Protein AF-A0AB74LTH6-F1 (afdb_monomer)

Solvent-accessible surface area (backbone atoms only — not comparable to full-atom values): 13062 Å² total; per-residue (Å²): 140,83,82,82,82,75,74,87,64,84,57,53,74,39,65,26,48,31,23,46,35,50,90,48,28,36,38,37,38,30,72,47,56,96,81,60,68,52,77,73,39,46,70,30,54,85,50,38,42,60,72,43,60,46,77,32,45,84,49,99,84,46,94,65,31,30,35,38,36,40,30,39,27,67,53,67,65,42,51,51,43,44,34,70,43,37,66,38,32,34,36,28,85,75,63,46,35,34,31,43,34,35,63,59,38,62,51,88,76,57,50,70,68,51,38,39,47,45,33,52,36,55,50,17,59,46,42,94,90,43,50,72,75,44,49,47,45,50,60,74,26,39,70,37,52,72,63,57,74,62,51,91,89,35,44,39,35,33,68,49,94,50,94,44,35,34,34,35,46,46,83,83,78,46,53,27,42,39,34,30,51,85,89,52,58,25,37,24,35,51,73,44,72,49,78,44,70,75,98,54,43,28,28,46,32,38,41,43,85,67,47,61,65,91,66,78,81,57,78,41,43,32,38,27,28,87,70,30,68,44,41,33,41,77,49,78,64,86,126

Secondary structure (DSSP, 8-state):
----------PEEEEEEEEE-SSSEEEEEEEPPTT---EEEEEESTTEEEEEEEEE--STT-SS-EEEEEEEESSHHHHHHHTBTPEEEEEESSS-EEEEEEEEEEGGGS-HHHHHHHHHHHHHT--TTTTTTTHHHHHHTHHHHHTSPPPTTSPEEEEPSSTTEEEEESS---SEEEEE-SS-EEEEEEEEEEEE-SSS-EEEEEEEEEESPPPSS-SEEEEEETTEEEEEEEPPPP-

Structure (mmCIF, N/CA/C/O backbone):
data_AF-A0AB74LTH6-F1
#
_entry.id   AF-A0AB74LTH6-F1
#
loop_
_atom_site.group_PDB
_atom_site.id
_atom_site.type_symbol
_atom_site.label_atom_id
_atom_site.label_alt_id
_atom_site.label_comp_id
_atom_site.label_asym_id
_atom_site.label_entity_id
_atom_site.label_seq_id
_atom_site.pdbx_PDB_ins_code
_atom_site.Cartn_x
_atom_site.Cartn_y
_atom_site.Cartn_z
_atom_site.occupancy
_atom_site.B_iso_or_equiv
_atom_site.auth_seq_id
_atom_site.auth_comp_id
_atom_site.auth_asym_id
_atom_site.auth_atom_id
_atom_site.pdbx_PDB_model_num
ATOM 1 N N . MET A 1 1 ? 6.122 -19.400 41.695 1.00 34.94 1 MET A N 1
ATOM 2 C CA . MET A 1 1 ? 5.585 -18.041 41.918 1.00 34.94 1 MET A CA 1
ATOM 3 C C . MET A 1 1 ? 6.347 -17.080 41.023 1.00 34.94 1 MET A C 1
ATOM 5 O O . MET A 1 1 ? 7.415 -16.620 41.396 1.00 34.94 1 MET A O 1
ATOM 9 N N . THR A 1 2 ? 5.850 -16.843 39.815 1.00 33.94 2 THR A N 1
ATOM 10 C CA . THR A 1 2 ? 6.377 -15.832 38.891 1.00 33.94 2 THR A CA 1
ATOM 11 C C . THR A 1 2 ? 5.364 -14.698 38.858 1.00 33.94 2 THR A C 1
ATOM 13 O O . THR A 1 2 ? 4.231 -14.873 38.416 1.00 33.94 2 THR A O 1
ATOM 16 N N . ALA A 1 3 ? 5.744 -13.571 39.456 1.00 33.97 3 ALA A N 1
ATOM 17 C CA . ALA A 1 3 ? 4.891 -12.404 39.602 1.00 33.97 3 ALA A CA 1
ATOM 18 C C . ALA A 1 3 ? 4.598 -11.780 38.230 1.00 33.97 3 ALA A C 1
ATOM 20 O O . ALA A 1 3 ? 5.508 -11.438 37.476 1.00 33.97 3 ALA A O 1
ATOM 21 N N . SER A 1 4 ? 3.305 -11.651 37.936 1.00 39.06 4 SER A N 1
ATOM 22 C CA . SER A 1 4 ? 2.756 -10.860 36.840 1.00 39.06 4 SER A CA 1
ATOM 23 C C . SER A 1 4 ? 3.134 -9.390 37.032 1.00 39.06 4 SER A C 1
ATOM 25 O O . SER A 1 4 ? 2.740 -8.771 38.018 1.00 39.06 4 SER A O 1
ATOM 27 N N . PHE A 1 5 ? 3.893 -8.833 36.087 1.00 38.53 5 PHE A N 1
ATOM 28 C CA . PHE A 1 5 ? 4.210 -7.402 36.015 1.00 38.53 5 PHE A CA 1
ATOM 29 C C . PHE A 1 5 ? 3.367 -6.666 34.963 1.00 38.53 5 PHE A C 1
ATOM 31 O O . PHE A 1 5 ? 3.796 -5.650 34.423 1.00 38.53 5 PHE A O 1
ATOM 38 N N . TYR A 1 6 ? 2.137 -7.112 34.696 1.00 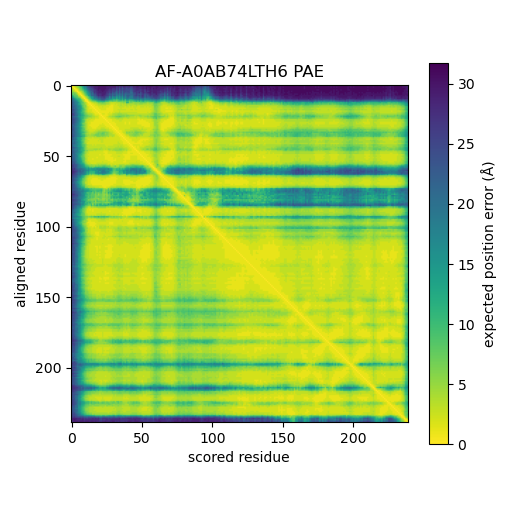39.44 6 TYR A N 1
ATOM 39 C CA . TYR A 1 6 ? 1.147 -6.221 34.092 1.00 39.44 6 TYR A CA 1
ATOM 40 C C . TYR A 1 6 ? 0.468 -5.431 35.210 1.00 39.44 6 TYR A C 1
ATOM 42 O O . TYR A 1 6 ? -0.538 -5.852 35.774 1.00 39.44 6 TYR A O 1
ATOM 50 N N . ARG A 1 7 ? 1.028 -4.262 35.546 1.00 38.66 7 ARG A N 1
ATOM 51 C CA . ARG A 1 7 ? 0.211 -3.202 36.146 1.00 38.66 7 ARG A CA 1
ATOM 52 C C . ARG A 1 7 ? -0.904 -2.903 35.144 1.00 38.66 7 ARG A C 1
ATOM 54 O O . ARG A 1 7 ? -0.603 -2.533 34.010 1.00 38.66 7 ARG A O 1
ATOM 61 N N . GLU A 1 8 ? -2.160 -3.051 35.560 1.00 41.66 8 GLU A N 1
ATOM 62 C CA . GLU A 1 8 ? -3.329 -2.484 34.880 1.00 41.66 8 GLU A CA 1
ATOM 63 C C . GLU A 1 8 ? -3.196 -0.953 34.869 1.00 41.66 8 GLU A C 1
ATOM 65 O O . GLU A 1 8 ? -3.786 -0.230 35.668 1.00 41.66 8 GLU A O 1
ATOM 70 N N . GLY A 1 9 ? -2.337 -0.431 33.995 1.00 46.34 9 GLY A N 1
ATOM 71 C CA . GLY A 1 9 ? -2.381 0.969 33.616 1.00 46.34 9 GLY A CA 1
ATOM 72 C C . GLY A 1 9 ? -3.699 1.215 32.892 1.00 46.34 9 GLY A C 1
ATOM 73 O O . GLY A 1 9 ? -4.135 0.383 32.095 1.00 46.34 9 GLY A O 1
ATOM 74 N N . ALA A 1 10 ? -4.343 2.348 33.163 1.00 51.00 10 ALA A N 1
ATOM 75 C CA . ALA A 1 10 ? -5.545 2.755 32.450 1.00 51.00 10 ALA A CA 1
ATOM 76 C C . ALA A 1 10 ? -5.282 2.721 30.932 1.00 51.00 10 ALA A C 1
ATOM 78 O O . ALA A 1 10 ? -4.501 3.524 30.417 1.00 51.00 10 ALA A O 1
ATOM 79 N N . SER A 1 11 ? -5.903 1.784 30.204 1.00 62.25 11 SER A N 1
ATOM 80 C CA . SER A 1 11 ? -5.802 1.762 28.743 1.00 62.25 11 SER A CA 1
ATOM 81 C C . SER A 1 11 ? -6.374 3.075 28.219 1.00 62.25 11 SER A C 1
ATOM 83 O O . SER A 1 11 ? -7.528 3.399 28.521 1.00 62.25 11 SER A O 1
ATOM 85 N N . THR A 1 12 ? -5.598 3.833 27.446 1.00 77.19 12 THR A N 1
ATOM 86 C CA . THR A 1 12 ? -6.130 5.050 26.824 1.00 77.19 12 THR A CA 1
ATOM 87 C C . THR A 1 12 ? -7.214 4.626 25.842 1.00 77.19 12 THR A C 1
ATOM 89 O O . THR A 1 12 ? -6.951 3.843 24.927 1.00 77.19 12 THR A O 1
ATOM 92 N N . ARG A 1 13 ? -8.444 5.096 26.064 1.00 85.62 13 ARG A N 1
ATOM 93 C CA . ARG A 1 13 ? -9.581 4.793 25.199 1.00 85.62 13 ARG A CA 1
ATOM 94 C C . ARG A 1 13 ? -9.719 5.878 24.140 1.00 85.62 13 ARG A C 1
ATOM 96 O O . ARG A 1 13 ? -9.770 7.059 24.478 1.00 85.62 13 ARG A O 1
ATOM 103 N N . CYS A 1 14 ? -9.801 5.476 22.880 1.00 89.19 14 CYS A N 1
ATOM 104 C CA . CYS A 1 14 ? -10.014 6.382 21.757 1.00 89.19 14 CYS A CA 1
ATOM 105 C C . CYS A 1 14 ? -11.202 5.905 20.928 1.00 89.19 14 CYS A C 1
ATOM 107 O O . CYS A 1 14 ? -11.384 4.702 20.738 1.00 89.19 14 CYS A O 1
ATOM 109 N N . ASP A 1 15 ? -11.985 6.841 20.409 1.00 91.44 15 ASP A N 1
ATOM 110 C CA . ASP A 1 15 ? -12.985 6.520 19.397 1.00 91.44 15 ASP A CA 1
ATOM 111 C C . ASP A 1 15 ? -12.290 6.310 18.052 1.00 91.44 15 ASP A C 1
ATOM 113 O O . ASP A 1 15 ? -11.370 7.054 17.684 1.00 91.44 15 ASP A O 1
ATOM 117 N N . ALA A 1 16 ? -12.730 5.285 17.331 1.00 93.69 16 ALA A N 1
ATOM 118 C CA . ALA A 1 16 ? -12.180 4.909 16.047 1.00 93.69 16 ALA A CA 1
ATOM 119 C C . ALA A 1 16 ? -13.274 4.732 14.995 1.00 93.69 16 ALA A C 1
ATOM 121 O O . ALA A 1 16 ? -14.354 4.197 15.247 1.00 93.69 16 ALA A O 1
ATOM 122 N N . ARG A 1 17 ? -12.944 5.157 13.782 1.00 93.94 17 ARG A N 1
ATOM 123 C CA . ARG A 1 17 ? -13.706 4.903 12.564 1.00 93.94 17 ARG A CA 1
ATOM 124 C C . ARG A 1 17 ? -13.081 3.726 11.841 1.00 93.94 17 ARG A C 1
ATOM 126 O O . ARG A 1 17 ? -11.864 3.556 11.871 1.00 93.94 17 ARG A O 1
ATOM 133 N N . ILE A 1 18 ? -13.905 2.936 11.174 1.00 94.12 18 ILE A N 1
ATOM 134 C CA . ILE A 1 18 ? -13.445 1.791 10.397 1.00 94.12 18 ILE A CA 1
ATOM 135 C C . ILE A 1 18 ? -14.011 1.852 8.983 1.00 94.12 18 ILE A C 1
ATOM 137 O O . ILE A 1 18 ? -15.167 2.220 8.781 1.00 94.12 18 ILE A O 1
ATOM 141 N N . PHE A 1 19 ? -13.197 1.468 8.007 1.00 94.00 19 PHE A N 1
ATOM 142 C CA . PHE A 1 19 ? -13.546 1.471 6.592 1.00 94.00 19 PHE A CA 1
ATOM 143 C C . PHE A 1 19 ? -13.379 0.064 6.025 1.00 94.00 19 PHE A C 1
ATOM 145 O O . PHE A 1 19 ? -12.361 -0.586 6.274 1.00 94.00 19 PHE A O 1
ATOM 152 N N . ARG A 1 20 ? -14.361 -0.401 5.246 1.00 91.88 20 ARG A N 1
ATOM 153 C CA . ARG A 1 20 ? -14.254 -1.656 4.487 1.00 91.88 20 ARG A CA 1
ATOM 154 C C . ARG A 1 20 ? -13.203 -1.481 3.402 1.00 91.88 20 ARG A C 1
ATOM 156 O O . ARG A 1 20 ? -13.369 -0.604 2.557 1.00 91.88 20 ARG A O 1
ATOM 163 N N . PHE A 1 21 ? -12.154 -2.295 3.430 1.00 91.69 21 PHE A N 1
ATOM 164 C CA . PHE A 1 21 ? -10.951 -2.089 2.623 1.00 91.69 21 PHE A CA 1
ATOM 165 C C . PHE A 1 21 ? -10.560 -3.311 1.774 1.00 91.69 21 PHE A C 1
ATOM 167 O O . PHE A 1 21 ? -9.390 -3.512 1.461 1.00 91.69 21 PHE A O 1
ATOM 174 N N . GLY A 1 22 ? -11.552 -4.127 1.418 1.00 87.88 22 GLY A N 1
ATOM 175 C CA . GLY A 1 22 ? -11.410 -5.436 0.775 1.00 87.88 22 GLY A CA 1
ATOM 176 C C . GLY A 1 22 ? -12.299 -6.461 1.481 1.00 87.88 22 GLY A C 1
ATOM 177 O O . GLY A 1 22 ? -13.018 -6.096 2.416 1.00 87.88 22 GLY A O 1
ATOM 178 N N . SER A 1 23 ? -12.259 -7.726 1.055 1.00 84.25 23 SER A N 1
ATOM 179 C CA . SER A 1 23 ? -13.004 -8.795 1.746 1.00 84.25 23 SER A CA 1
ATOM 180 C C . SER A 1 23 ? -12.444 -9.068 3.146 1.00 84.25 23 SER A C 1
ATOM 182 O O . SER A 1 23 ? -13.195 -9.148 4.113 1.00 84.25 23 SER A O 1
ATOM 184 N N . ASP A 1 24 ? -11.114 -9.103 3.257 1.00 90.69 24 ASP A N 1
ATOM 185 C CA . ASP A 1 24 ? -10.393 -9.498 4.474 1.00 90.69 24 ASP A CA 1
ATOM 186 C C . ASP A 1 24 ? -9.719 -8.310 5.176 1.00 90.69 24 ASP A C 1
ATOM 188 O O . ASP A 1 24 ? -8.814 -8.489 5.997 1.00 90.69 24 ASP A O 1
ATOM 192 N N . TRP A 1 25 ? -10.102 -7.085 4.816 1.00 93.44 25 TRP A N 1
ATOM 193 C CA . TRP A 1 25 ? -9.347 -5.886 5.155 1.00 93.44 25 TRP A CA 1
ATOM 194 C C . TRP A 1 25 ? -10.230 -4.790 5.729 1.00 93.44 25 TRP A C 1
ATOM 196 O O . TRP A 1 25 ? -11.265 -4.414 5.172 1.00 93.44 25 TRP A O 1
ATOM 206 N N . VAL A 1 26 ? -9.759 -4.217 6.831 1.00 94.31 26 VAL A N 1
ATOM 207 C CA . VAL A 1 26 ? -10.369 -3.063 7.481 1.00 94.31 26 VAL A CA 1
ATOM 208 C C . VAL A 1 26 ? -9.295 -2.016 7.716 1.00 94.31 26 VAL A C 1
ATOM 210 O O . VAL A 1 26 ? -8.253 -2.300 8.299 1.00 94.31 26 VAL A O 1
ATOM 213 N N . LEU A 1 27 ? -9.562 -0.780 7.309 1.00 95.94 27 LEU A N 1
ATOM 214 C CA . LEU A 1 27 ? -8.756 0.359 7.729 1.00 95.94 27 LEU A CA 1
ATOM 215 C C . LEU A 1 27 ? -9.384 0.956 8.984 1.00 95.94 27 LEU A C 1
ATOM 217 O O . LEU A 1 27 ? -10.552 1.329 8.967 1.00 95.94 27 LEU A O 1
ATOM 221 N N . CYS A 1 28 ? -8.620 1.068 10.063 1.00 95.81 28 CYS A N 1
ATOM 222 C CA . CYS A 1 28 ? -9.036 1.735 11.289 1.00 95.81 28 CYS A CA 1
ATOM 223 C C . CYS A 1 28 ? -8.353 3.101 11.390 1.00 95.81 28 CYS A C 1
ATOM 225 O O . CYS A 1 28 ? -7.135 3.205 11.272 1.00 95.81 28 CYS A O 1
ATOM 227 N N . SER A 1 29 ? -9.137 4.145 11.639 1.00 95.50 29 SER A N 1
ATOM 228 C CA . SER A 1 29 ? -8.681 5.520 11.824 1.00 95.50 29 SER A CA 1
ATOM 229 C C . SER A 1 29 ? -9.098 6.019 13.199 1.00 95.50 29 SER A C 1
ATOM 231 O O . SER A 1 29 ? -10.242 5.837 13.609 1.00 95.50 29 SER A O 1
ATOM 233 N N . PHE A 1 30 ? -8.189 6.659 13.921 1.00 94.31 30 PHE A N 1
ATOM 234 C CA . PHE A 1 30 ? -8.476 7.237 15.229 1.00 94.31 30 PHE A CA 1
ATOM 235 C C . PHE A 1 30 ? -7.681 8.520 15.425 1.00 94.31 30 PHE A C 1
ATOM 237 O O . PHE A 1 30 ? -6.636 8.735 14.809 1.00 94.31 30 PHE A O 1
ATOM 244 N N . ARG A 1 31 ? -8.160 9.389 16.315 1.00 92.06 31 ARG A N 1
ATOM 245 C CA . ARG A 1 31 ? -7.397 10.579 16.690 1.00 92.06 31 ARG A CA 1
ATOM 246 C C . ARG A 1 31 ? -6.143 10.148 17.443 1.00 92.06 31 ARG A C 1
ATOM 248 O O . ARG A 1 31 ? -6.255 9.522 18.496 1.00 92.06 31 ARG A O 1
ATOM 255 N N . LEU A 1 32 ? -4.974 10.525 16.935 1.00 89.88 32 LEU A N 1
ATOM 256 C CA . LEU A 1 32 ? -3.706 10.158 17.547 1.00 89.88 32 LEU A CA 1
ATOM 257 C C . LEU A 1 32 ? -3.555 10.868 18.908 1.00 89.88 32 LEU A C 1
ATOM 259 O O . LEU A 1 32 ? -3.658 12.100 18.967 1.00 89.88 32 LEU A O 1
ATOM 263 N N . PRO A 1 33 ? -3.327 10.129 20.011 1.00 87.00 33 PRO A N 1
ATOM 264 C CA . PRO A 1 33 ? -2.995 10.728 21.299 1.00 87.00 33 PRO A CA 1
ATOM 265 C C . PRO A 1 33 ? -1.687 11.525 21.234 1.00 87.00 33 PRO A C 1
ATOM 267 O O . PRO A 1 33 ? -0.805 11.224 20.433 1.00 87.00 33 PRO A O 1
ATOM 270 N N . THR A 1 34 ? -1.514 12.496 22.133 1.00 83.62 34 THR A N 1
ATOM 271 C CA . THR A 1 34 ? -0.282 13.308 22.219 1.00 83.62 34 THR A CA 1
ATOM 272 C C . THR A 1 34 ? 0.964 12.489 22.553 1.00 83.62 34 THR A C 1
ATOM 274 O O . THR A 1 34 ? 2.070 12.914 22.240 1.00 83.62 34 THR A O 1
ATOM 277 N N . SER A 1 35 ? 0.795 11.303 23.143 1.00 83.44 35 SER A N 1
ATOM 278 C CA . SER A 1 35 ? 1.874 10.339 23.371 1.00 83.44 35 SER A CA 1
ATOM 279 C C . SER A 1 35 ? 2.384 9.665 22.092 1.00 83.44 35 SER A C 1
ATOM 281 O O . SER A 1 35 ? 3.385 8.962 22.161 1.00 83.44 35 SER A O 1
ATOM 283 N N . MET A 1 36 ? 1.708 9.855 20.948 1.00 85.38 36 MET A N 1
ATOM 284 C CA . MET A 1 36 ? 2.042 9.273 19.638 1.00 85.38 36 MET A CA 1
ATOM 285 C C . MET A 1 36 ? 2.427 7.787 19.716 1.00 85.38 36 MET A C 1
ATOM 287 O O . MET A 1 36 ? 3.530 7.395 19.326 1.00 85.38 36 MET A O 1
ATOM 291 N N . PRO A 1 37 ? 1.542 6.933 20.256 1.00 87.88 37 PRO A N 1
ATOM 292 C CA . PRO A 1 37 ? 1.887 5.548 20.503 1.00 87.88 37 PRO A CA 1
ATOM 293 C C . PRO A 1 37 ? 2.058 4.788 19.180 1.00 87.88 37 PRO A C 1
ATOM 295 O O . PRO A 1 37 ? 1.079 4.531 18.484 1.00 87.88 37 PRO A O 1
ATOM 298 N N . ILE A 1 38 ? 3.297 4.410 18.846 1.00 93.12 38 ILE A N 1
ATOM 299 C CA . ILE A 1 38 ? 3.625 3.526 17.718 1.00 93.12 38 ILE A CA 1
ATOM 300 C C . ILE A 1 38 ? 2.929 2.168 17.911 1.00 93.12 38 ILE A C 1
ATOM 302 O O . ILE A 1 38 ? 3.252 1.481 18.889 1.00 93.12 38 ILE A O 1
ATOM 306 N N . PRO A 1 39 ? 1.995 1.787 17.018 1.00 95.88 39 PRO A N 1
ATOM 307 C CA . PRO A 1 39 ? 1.349 0.480 17.023 1.00 95.88 39 PRO A CA 1
ATOM 308 C C . PRO A 1 39 ? 2.361 -0.640 16.768 1.00 95.88 39 PRO A C 1
ATOM 310 O O . PRO A 1 39 ? 3.175 -0.554 15.853 1.00 95.88 39 PRO A O 1
ATOM 313 N N . LEU A 1 40 ? 2.291 -1.702 17.569 1.00 96.12 40 LEU A N 1
ATOM 314 C CA . LEU A 1 40 ? 3.153 -2.879 17.434 1.00 96.12 40 LEU A CA 1
ATOM 315 C C . LEU A 1 40 ? 2.371 -4.114 16.984 1.00 96.12 40 LEU A C 1
ATOM 317 O O . LEU A 1 40 ? 2.834 -4.851 16.123 1.00 96.12 40 LEU A O 1
ATOM 321 N N . ALA A 1 41 ? 1.187 -4.343 17.558 1.00 95.75 41 ALA A N 1
ATOM 322 C CA . ALA A 1 41 ? 0.332 -5.479 17.222 1.00 95.75 41 ALA A CA 1
ATOM 323 C C . ALA A 1 41 ? -1.109 -5.252 17.697 1.00 95.75 41 ALA A C 1
ATOM 325 O O . ALA A 1 41 ? -1.354 -4.470 18.617 1.00 95.75 41 ALA A O 1
ATOM 326 N N . VAL A 1 42 ? -2.058 -5.990 17.121 1.00 94.69 42 VAL A N 1
ATOM 327 C CA . VAL A 1 42 ? -3.388 -6.166 17.718 1.00 94.69 42 VAL A CA 1
ATOM 328 C C . VAL A 1 42 ? -3.306 -7.277 18.762 1.00 94.69 42 VAL A C 1
ATOM 330 O O . VAL A 1 42 ? -2.798 -8.359 18.486 1.00 94.69 42 VAL A O 1
ATOM 333 N N . VAL A 1 43 ? -3.788 -6.991 19.969 1.00 93.50 43 VAL A N 1
ATOM 334 C CA . VAL A 1 43 ? -3.868 -7.937 21.094 1.00 93.50 43 VAL A CA 1
ATOM 335 C C . VAL A 1 43 ? -5.247 -8.589 21.152 1.00 93.50 43 VAL A C 1
ATOM 337 O O . VAL A 1 43 ? -5.366 -9.761 21.497 1.00 93.50 43 VAL A O 1
ATOM 340 N N . ALA A 1 44 ? -6.294 -7.831 20.825 1.00 89.88 44 ALA A N 1
ATOM 341 C CA . ALA A 1 44 ? -7.659 -8.332 20.759 1.00 89.88 44 ALA A CA 1
ATOM 342 C C . ALA A 1 44 ? -8.487 -7.530 19.739 1.00 89.88 44 ALA A C 1
ATOM 344 O O . ALA A 1 44 ? -8.304 -6.311 19.659 1.00 89.88 44 ALA A O 1
ATOM 345 N N . PRO A 1 45 ? -9.426 -8.168 19.019 1.00 88.88 45 PRO A N 1
ATOM 346 C CA . PRO A 1 45 ? -9.709 -9.607 19.049 1.00 88.88 45 PRO A CA 1
ATOM 347 C C . PRO A 1 45 ? -8.642 -10.424 18.285 1.00 88.88 45 PRO A C 1
ATOM 349 O O . PRO A 1 45 ? -7.918 -9.887 17.452 1.00 88.88 45 PRO A O 1
ATOM 352 N N . GLY A 1 46 ? -8.482 -11.709 18.627 1.00 86.50 46 GLY A N 1
ATOM 353 C CA . GLY A 1 46 ? -7.360 -12.546 18.155 1.00 86.50 46 GLY A CA 1
ATOM 354 C C . GLY A 1 46 ? -7.432 -12.987 16.684 1.00 86.50 46 GLY A C 1
ATOM 355 O O . GLY A 1 46 ? -6.475 -13.545 16.153 1.00 86.50 46 GLY A O 1
ATOM 356 N N . ASP A 1 47 ? -8.559 -12.742 16.026 1.00 89.44 47 ASP A N 1
ATOM 357 C CA . ASP A 1 47 ? -8.822 -12.959 14.601 1.00 89.44 47 ASP A CA 1
ATOM 358 C C . ASP A 1 47 ? -8.500 -11.725 13.735 1.00 89.44 47 ASP A C 1
ATOM 360 O O . ASP A 1 47 ? -8.708 -11.744 12.517 1.00 89.44 47 ASP A O 1
ATOM 364 N N . VAL A 1 48 ? -7.956 -10.670 14.348 1.00 92.75 48 VAL A N 1
ATOM 365 C CA . VAL A 1 48 ? -7.552 -9.426 13.693 1.00 92.75 48 VAL A CA 1
ATOM 366 C C . VAL A 1 48 ? -6.057 -9.216 13.891 1.00 92.75 48 VAL A C 1
ATOM 368 O O . VAL A 1 48 ? -5.555 -9.242 15.012 1.00 92.75 48 VAL A O 1
ATOM 371 N N . THR A 1 49 ? -5.335 -8.965 12.803 1.00 94.25 49 THR A N 1
ATOM 372 C CA . THR A 1 49 ? -3.895 -8.687 12.838 1.00 94.25 49 THR A CA 1
ATOM 373 C C . THR A 1 49 ? -3.591 -7.308 12.273 1.00 94.25 49 THR A C 1
ATOM 375 O O . THR A 1 49 ? -4.223 -6.866 11.315 1.00 94.25 49 THR A O 1
ATOM 378 N N . LEU A 1 50 ? -2.597 -6.635 12.853 1.00 96.31 50 LEU A N 1
ATOM 379 C CA . LEU A 1 50 ? -2.048 -5.399 12.301 1.00 96.31 50 LEU A CA 1
ATOM 380 C C . LEU A 1 50 ? -1.109 -5.739 11.142 1.00 96.31 50 LEU A C 1
ATOM 382 O O . LEU A 1 50 ? -0.130 -6.447 11.355 1.00 96.31 50 LEU A O 1
ATOM 386 N N . GLU A 1 51 ? -1.395 -5.223 9.950 1.00 96.50 51 GLU A N 1
ATOM 387 C CA . GLU A 1 51 ? -0.539 -5.417 8.774 1.00 96.50 51 GLU A CA 1
ATOM 388 C C . GLU A 1 51 ? 0.459 -4.270 8.615 1.00 96.50 51 GLU A C 1
ATOM 390 O O . GLU A 1 51 ? 1.656 -4.476 8.454 1.00 96.50 51 GLU A O 1
ATOM 395 N N . THR A 1 52 ? -0.038 -3.038 8.683 1.00 97.56 52 THR A N 1
ATOM 396 C CA . THR A 1 52 ? 0.780 -1.827 8.625 1.00 97.56 52 THR A CA 1
ATOM 397 C C . THR A 1 52 ? 0.035 -0.675 9.285 1.00 97.56 52 THR A C 1
ATOM 399 O O . THR A 1 52 ? -1.161 -0.764 9.580 1.00 97.56 52 THR A O 1
ATOM 402 N N . TRP A 1 53 ? 0.739 0.416 9.546 1.00 97.75 53 TRP A N 1
ATOM 403 C CA . TRP A 1 53 ? 0.183 1.606 10.166 1.00 97.75 53 TRP A CA 1
ATOM 404 C C . TRP A 1 53 ? 0.897 2.856 9.670 1.00 97.75 53 TRP A C 1
ATOM 406 O O . TRP A 1 53 ? 2.002 2.799 9.131 1.00 97.75 53 TRP A O 1
ATOM 416 N N . ALA A 1 54 ? 0.257 4.003 9.863 1.00 97.00 54 ALA A N 1
ATOM 417 C CA . ALA A 1 54 ? 0.861 5.294 9.589 1.00 97.00 54 ALA A CA 1
ATOM 418 C C . ALA A 1 54 ? 0.243 6.394 10.452 1.00 97.00 54 ALA A C 1
ATOM 420 O O . ALA A 1 54 ? -0.876 6.262 10.955 1.00 97.00 54 ALA A O 1
ATOM 421 N N . PHE A 1 55 ? 0.966 7.504 10.582 1.00 95.19 55 PHE A N 1
ATOM 422 C CA . PHE A 1 55 ? 0.429 8.742 11.133 1.00 95.19 55 PHE A CA 1
ATOM 423 C C . PHE A 1 55 ? 0.213 9.748 10.010 1.00 95.19 55 PHE A C 1
ATOM 425 O O . PHE A 1 55 ? 1.135 10.077 9.265 1.00 95.19 55 PHE A O 1
ATOM 432 N N . ALA A 1 56 ? -1.016 10.231 9.900 1.00 92.94 56 ALA A N 1
ATOM 433 C CA . ALA A 1 56 ? -1.391 11.324 9.022 1.00 92.94 56 ALA A CA 1
ATOM 434 C C . ALA A 1 56 ? -1.605 12.592 9.850 1.00 92.94 56 ALA A C 1
ATOM 436 O O . ALA A 1 56 ? -1.772 12.546 11.072 1.00 92.94 56 ALA A O 1
ATOM 437 N N . GLY A 1 57 ? -1.604 13.745 9.194 1.00 87.81 57 GLY A N 1
ATOM 438 C CA . GLY A 1 57 ? -1.945 14.983 9.879 1.00 87.81 57 GLY A CA 1
ATOM 439 C C . GLY A 1 57 ? -0.825 15.584 10.742 1.00 87.81 57 GLY A C 1
ATOM 440 O O . GLY A 1 57 ? -1.108 16.333 11.674 1.00 87.81 57 GLY A O 1
ATOM 441 N N . MET A 1 58 ? 0.436 15.198 10.507 1.00 82.00 58 MET A N 1
ATOM 442 C CA . MET A 1 58 ? 1.593 15.545 11.353 1.00 82.00 58 MET A CA 1
ATOM 443 C C . MET A 1 58 ? 2.220 16.911 11.015 1.00 82.00 58 MET A C 1
ATOM 445 O O . MET A 1 58 ? 3.370 17.179 11.366 1.00 82.00 58 MET A O 1
ATOM 449 N N . THR A 1 59 ? 1.503 17.786 10.308 1.00 74.44 59 THR A N 1
ATOM 450 C CA . THR A 1 59 ? 2.015 19.114 9.947 1.00 74.44 59 THR A CA 1
ATOM 451 C C . THR A 1 59 ? 1.696 20.152 11.022 1.00 74.44 59 THR A C 1
ATOM 453 O O . THR A 1 59 ? 0.686 20.065 11.714 1.00 74.44 59 THR A O 1
ATOM 456 N N . ALA A 1 60 ? 2.504 21.215 11.118 1.00 59.50 60 ALA A N 1
ATOM 457 C CA . ALA A 1 60 ? 2.282 22.310 12.074 1.00 59.50 60 ALA A CA 1
ATOM 458 C C . ALA A 1 60 ? 0.919 23.027 11.918 1.00 59.50 60 ALA A C 1
ATOM 460 O O . ALA A 1 60 ? 0.508 23.779 12.799 1.00 59.50 60 ALA A O 1
ATOM 461 N N . ARG A 1 61 ? 0.223 22.826 10.789 1.00 60.16 61 ARG A N 1
ATOM 462 C CA . ARG A 1 61 ? -1.089 23.425 10.495 1.00 60.16 61 ARG A CA 1
ATOM 463 C C . ARG A 1 61 ? -2.259 22.529 10.901 1.00 60.16 61 ARG A C 1
ATOM 465 O O . ARG A 1 61 ? -3.365 23.031 11.108 1.00 60.16 61 ARG A O 1
ATOM 472 N N . GLU A 1 62 ? -2.040 21.225 11.021 1.00 63.34 62 GLU A N 1
ATOM 473 C CA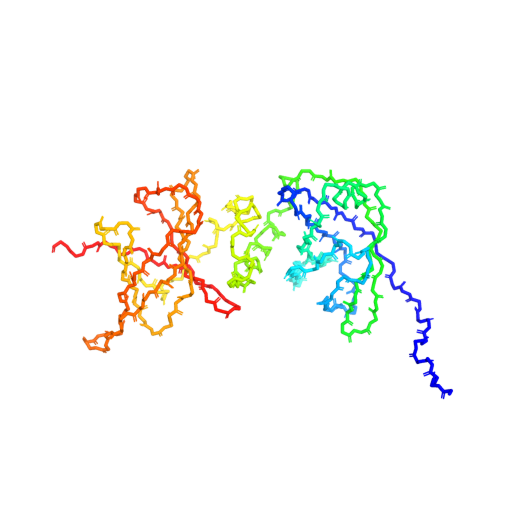 . GLU A 1 62 ? -3.089 20.265 11.341 1.00 63.34 62 GLU A CA 1
ATOM 474 C C . GLU A 1 62 ? -3.266 20.144 12.852 1.00 63.34 62 GLU A C 1
ATOM 476 O O . GLU A 1 62 ? -2.372 19.778 13.604 1.00 63.34 62 GLU A O 1
ATOM 481 N N . LYS A 1 63 ? -4.474 20.462 13.323 1.00 65.94 63 LYS A N 1
ATOM 482 C CA . LYS A 1 63 ? -4.789 20.481 14.760 1.00 65.94 63 LYS A CA 1
ATOM 483 C C . LYS A 1 63 ? -5.105 19.091 15.330 1.00 65.94 63 LYS A C 1
ATOM 485 O O . LYS A 1 63 ? -5.409 18.977 16.520 1.00 65.94 63 LYS A O 1
ATOM 490 N N . ARG A 1 64 ? -5.152 18.055 14.485 1.00 76.88 64 ARG A N 1
ATOM 491 C CA . ARG A 1 64 ? -5.657 16.716 14.826 1.00 76.88 64 ARG A CA 1
ATOM 492 C C . ARG A 1 64 ? -4.940 15.638 13.999 1.00 76.88 64 ARG A C 1
ATOM 494 O O . ARG A 1 64 ? -5.484 15.242 12.973 1.00 76.88 64 ARG A O 1
ATOM 501 N N . PRO A 1 65 ? -3.754 15.173 14.427 1.00 90.12 65 PRO A N 1
ATOM 502 C CA . PRO A 1 65 ? -3.106 14.033 13.793 1.00 90.12 65 PRO A CA 1
ATOM 503 C C . PRO A 1 65 ? -3.967 12.773 13.926 1.00 90.12 65 PRO A C 1
ATOM 505 O O . PRO A 1 65 ? -4.690 12.584 14.914 1.00 90.12 65 PRO A O 1
ATOM 508 N N . THR A 1 66 ? -3.868 11.911 12.924 1.00 93.38 66 THR A N 1
ATOM 509 C CA . THR A 1 66 ? -4.667 10.695 12.775 1.00 93.38 66 THR A CA 1
ATOM 510 C C . THR A 1 66 ? -3.747 9.483 12.791 1.00 93.38 66 THR A C 1
ATOM 512 O O . THR A 1 66 ? -2.757 9.437 12.062 1.00 93.38 66 THR A O 1
ATOM 515 N N . GLY A 1 67 ? -4.081 8.487 13.607 1.00 95.88 67 GLY A N 1
ATOM 516 C CA . GLY A 1 67 ? -3.506 7.151 13.514 1.00 95.88 67 GLY A CA 1
ATOM 517 C C . GLY A 1 67 ? -4.305 6.307 12.529 1.00 95.88 67 GLY A C 1
ATOM 518 O O . GLY A 1 67 ? -5.530 6.245 12.627 1.00 95.88 67 GLY A O 1
ATOM 519 N N . LEU A 1 68 ? -3.614 5.668 11.589 1.00 97.56 68 LEU A N 1
ATOM 520 C CA . LEU A 1 68 ? -4.182 4.775 10.582 1.00 97.56 68 LEU A CA 1
ATOM 521 C C . LEU A 1 68 ? -3.605 3.376 10.782 1.00 97.56 68 LEU A C 1
ATOM 523 O O . LEU A 1 68 ? -2.387 3.230 10.861 1.00 97.56 68 LEU A O 1
ATOM 527 N N . LEU A 1 69 ? -4.464 2.361 10.857 1.00 98.06 69 LEU A N 1
ATOM 528 C CA . LEU A 1 69 ? -4.088 0.954 10.997 1.00 98.06 69 LEU A CA 1
ATOM 529 C C . LEU A 1 69 ? -4.737 0.156 9.869 1.00 98.06 69 LEU A C 1
ATOM 531 O O . LEU A 1 69 ? -5.966 0.079 9.816 1.00 98.06 69 LEU A O 1
ATOM 535 N N . LEU A 1 70 ? -3.941 -0.463 9.001 1.00 97.69 70 LEU A N 1
ATOM 536 C CA . LEU A 1 70 ? -4.458 -1.480 8.095 1.00 97.69 70 LEU A CA 1
ATOM 537 C C . LEU A 1 70 ? -4.515 -2.806 8.848 1.00 97.69 70 LEU A C 1
ATOM 539 O O . LEU A 1 70 ? -3.495 -3.331 9.300 1.00 97.69 70 LEU A O 1
ATOM 543 N N . LEU A 1 71 ? -5.725 -3.327 8.991 1.00 95.94 71 LEU A N 1
ATOM 544 C CA . LEU A 1 71 ? -6.018 -4.539 9.730 1.00 95.94 71 LEU A CA 1
ATOM 545 C C . LEU A 1 71 ? -6.446 -5.629 8.762 1.00 95.94 71 LEU A C 1
ATOM 547 O O . LEU A 1 71 ? -7.308 -5.407 7.908 1.00 95.94 71 LEU A O 1
ATOM 551 N N . ARG A 1 72 ? -5.883 -6.818 8.948 1.00 93.94 72 ARG A N 1
ATOM 552 C CA . ARG A 1 72 ? -6.340 -8.027 8.275 1.00 93.94 72 ARG A CA 1
ATOM 553 C C . ARG A 1 72 ? -7.261 -8.801 9.204 1.00 93.94 72 ARG A C 1
ATOM 555 O O . ARG A 1 72 ? -6.924 -9.029 10.365 1.00 93.94 72 ARG A O 1
ATOM 562 N N . THR A 1 73 ? -8.409 -9.214 8.694 1.00 91.12 73 THR A N 1
ATOM 563 C CA . THR A 1 73 ? -9.412 -9.988 9.425 1.00 91.12 73 THR A CA 1
ATOM 564 C C . THR A 1 73 ? -9.437 -11.410 8.890 1.00 91.12 73 THR A C 1
ATOM 566 O O . THR A 1 73 ? -9.564 -11.613 7.684 1.00 91.12 73 THR A O 1
ATOM 569 N N . ARG A 1 74 ? -9.318 -12.416 9.759 1.00 82.38 74 ARG A N 1
ATOM 570 C CA . ARG A 1 74 ? -9.433 -13.820 9.345 1.00 82.38 74 ARG A CA 1
ATOM 571 C C . ARG A 1 74 ? -10.906 -14.234 9.308 1.00 82.38 74 ARG A C 1
ATOM 573 O O . ARG A 1 74 ? -11.455 -14.671 10.315 1.00 82.38 74 ARG A O 1
ATOM 580 N N . GLY A 1 75 ? -11.514 -14.113 8.128 1.00 69.25 75 GLY A N 1
ATOM 581 C CA . GLY A 1 75 ? -12.889 -14.528 7.843 1.00 69.25 75 GLY A CA 1
ATOM 582 C C . GLY A 1 75 ? -13.951 -13.458 8.120 1.00 69.25 75 GLY A C 1
ATOM 583 O O . GLY A 1 75 ? -13.763 -12.543 8.925 1.00 69.25 75 GLY A O 1
ATOM 584 N N . ASP A 1 76 ? -15.106 -13.613 7.467 1.00 69.25 76 ASP A N 1
ATOM 585 C CA . ASP A 1 76 ? -16.200 -12.628 7.431 1.00 69.25 76 ASP A CA 1
ATOM 586 C C . ASP A 1 76 ? -16.734 -12.244 8.818 1.00 69.25 76 ASP A C 1
ATOM 588 O O . ASP A 1 76 ? -17.168 -11.111 9.051 1.00 69.25 76 ASP A O 1
ATOM 592 N N . ALA A 1 77 ? -16.692 -13.180 9.770 1.00 67.38 77 ALA A N 1
ATOM 593 C CA . ALA A 1 77 ? -17.173 -12.966 11.130 1.00 67.38 77 ALA A CA 1
ATOM 594 C C . ALA A 1 77 ? -16.360 -11.8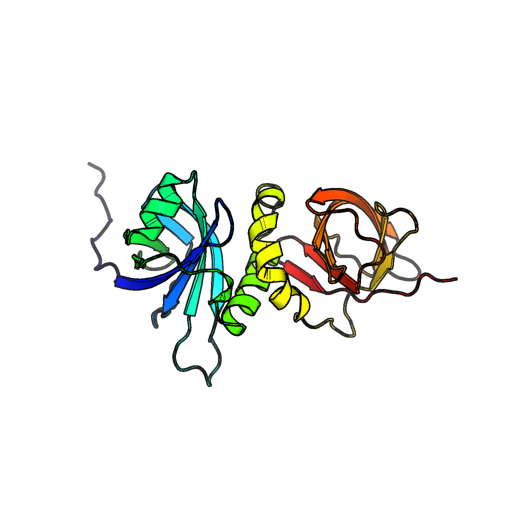92 11.872 1.00 67.38 77 ALA A C 1
ATOM 596 O O . ALA A 1 77 ? -16.958 -11.054 12.549 1.00 67.38 77 ALA A O 1
ATOM 597 N N . ALA A 1 78 ? -15.036 -11.873 11.695 1.00 67.75 78 ALA A N 1
ATOM 598 C CA . ALA A 1 78 ? -14.124 -10.930 12.340 1.00 67.75 78 ALA A CA 1
ATOM 599 C C . ALA A 1 78 ? -14.342 -9.500 11.817 1.00 67.75 78 ALA A C 1
ATOM 601 O O . ALA A 1 78 ? -14.524 -8.556 12.592 1.00 67.75 78 ALA A O 1
ATOM 602 N N . GLY A 1 79 ? -14.433 -9.350 10.489 1.00 69.12 79 GLY A N 1
ATOM 603 C CA . GLY A 1 79 ? -14.770 -8.077 9.849 1.00 69.12 79 GLY A CA 1
ATOM 604 C C . GLY A 1 79 ? -16.150 -7.571 10.272 1.00 69.12 79 GLY A C 1
ATOM 605 O O . GLY A 1 79 ? -16.315 -6.398 10.608 1.00 69.12 79 GLY A O 1
ATOM 606 N N . THR A 1 80 ? -17.133 -8.470 10.366 1.00 70.06 80 THR A N 1
ATOM 607 C CA . THR A 1 80 ? -18.488 -8.130 10.823 1.00 70.06 80 THR A CA 1
ATOM 608 C C . THR A 1 80 ? -18.534 -7.792 12.320 1.00 70.06 80 THR A C 1
ATOM 610 O O . THR A 1 80 ? -19.342 -6.965 12.740 1.00 70.06 80 THR A O 1
ATOM 613 N N . ALA A 1 81 ? -17.699 -8.414 13.154 1.00 68.19 81 ALA A N 1
ATOM 614 C CA . ALA A 1 81 ? -17.614 -8.121 14.585 1.00 68.19 81 ALA A CA 1
ATOM 615 C C . ALA A 1 81 ? -16.997 -6.741 14.839 1.00 68.19 81 ALA A C 1
ATOM 617 O O . ALA A 1 81 ? -17.572 -5.942 15.584 1.00 68.19 81 ALA A O 1
ATOM 618 N N . LEU A 1 82 ? -15.889 -6.414 14.166 1.00 75.56 82 LEU A N 1
ATOM 619 C CA . LEU A 1 82 ? -15.347 -5.052 14.159 1.00 75.56 82 LEU A CA 1
ATOM 620 C C . LEU A 1 82 ? -16.402 -4.055 13.662 1.00 75.56 82 LEU A C 1
ATOM 622 O O . LEU A 1 82 ? -16.664 -3.060 14.330 1.00 75.56 82 LEU A O 1
ATOM 626 N N . ALA A 1 83 ? -17.100 -4.380 12.569 1.00 69.19 83 ALA A N 1
ATOM 627 C CA . ALA A 1 83 ? -18.171 -3.555 12.009 1.00 69.19 83 ALA A CA 1
ATOM 628 C C . ALA A 1 83 ? -19.397 -3.356 12.911 1.00 69.19 83 ALA A C 1
ATOM 630 O O . ALA A 1 83 ? -20.231 -2.503 12.614 1.00 69.19 83 ALA A O 1
ATOM 631 N N . ARG A 1 84 ? -19.527 -4.121 13.998 1.00 70.19 84 ARG A N 1
ATOM 632 C CA . ARG A 1 84 ? -20.620 -4.008 14.975 1.00 70.19 84 ARG A CA 1
ATOM 633 C C . ARG A 1 84 ? -20.213 -3.291 16.265 1.00 70.19 84 ARG A C 1
ATOM 635 O O . ARG A 1 84 ? -20.992 -3.278 17.213 1.00 70.19 84 ARG A O 1
ATOM 642 N N . GLY A 1 85 ? -19.037 -2.662 16.295 1.00 68.50 85 GLY A N 1
ATOM 643 C CA . GLY A 1 85 ? -18.601 -1.826 17.415 1.00 68.50 85 GLY A CA 1
ATOM 644 C C . GLY A 1 85 ? -17.826 -2.577 18.497 1.00 68.50 85 GLY A C 1
ATOM 645 O O . GLY A 1 85 ? -18.017 -2.350 19.694 1.00 68.50 85 GLY A O 1
ATOM 646 N N . THR A 1 86 ? -16.941 -3.487 18.085 1.00 78.44 86 THR A N 1
ATOM 647 C CA . THR A 1 86 ? -16.058 -4.222 19.005 1.00 78.44 86 THR A CA 1
ATOM 648 C C . THR A 1 86 ? -14.901 -3.338 19.494 1.00 78.44 86 THR A C 1
ATOM 650 O O . THR A 1 86 ? -14.502 -2.366 18.845 1.00 78.44 86 THR A O 1
ATOM 653 N N . ARG A 1 87 ? -14.337 -3.658 20.663 1.00 86.75 87 ARG A N 1
ATOM 654 C CA . ARG A 1 87 ? -13.106 -3.023 21.152 1.00 86.75 87 ARG A CA 1
ATOM 655 C C . ARG A 1 87 ? -11.893 -3.662 20.486 1.00 86.75 87 ARG A C 1
ATOM 657 O O . ARG A 1 87 ? -11.687 -4.862 20.634 1.00 86.75 87 ARG A O 1
ATOM 664 N N . LEU A 1 88 ? -11.083 -2.850 19.815 1.00 92.38 88 LEU A N 1
ATOM 665 C CA . LEU A 1 88 ? -9.770 -3.254 19.324 1.00 92.38 88 LEU A CA 1
ATOM 666 C C . LEU A 1 88 ? -8.720 -2.833 20.354 1.00 92.38 88 LEU A C 1
ATOM 668 O O . LEU A 1 88 ? -8.618 -1.654 20.688 1.00 92.38 88 LEU A O 1
ATOM 672 N N . VAL A 1 89 ? -7.943 -3.781 20.865 1.00 94.06 89 VAL A N 1
ATOM 673 C CA . VAL A 1 89 ? -6.827 -3.501 21.773 1.00 94.06 89 VAL A CA 1
ATOM 674 C C . VAL A 1 89 ? -5.539 -3.598 20.979 1.00 94.06 89 VAL A C 1
ATOM 676 O O . VAL A 1 89 ? -5.233 -4.645 20.411 1.00 94.06 89 VAL A O 1
ATOM 679 N N . VAL A 1 90 ? -4.782 -2.508 20.942 1.00 95.25 90 VAL A N 1
ATOM 680 C CA . VAL A 1 90 ? -3.544 -2.396 20.169 1.00 95.25 90 VAL A CA 1
ATOM 681 C C . VAL A 1 90 ? -2.386 -2.234 21.140 1.00 95.25 90 VAL A C 1
ATOM 683 O O . VAL A 1 90 ? -2.358 -1.284 21.923 1.00 95.25 90 VAL A O 1
ATOM 686 N N . ALA A 1 91 ? -1.430 -3.160 21.097 1.00 95.62 91 ALA A N 1
ATOM 687 C CA . ALA A 1 91 ? -0.158 -3.012 21.786 1.00 95.62 91 ALA A CA 1
ATOM 688 C C . ALA A 1 91 ? 0.648 -1.898 21.120 1.00 95.62 91 ALA A C 1
ATOM 690 O O . ALA A 1 91 ? 0.684 -1.783 19.894 1.00 95.62 91 ALA A O 1
ATOM 691 N N . THR A 1 92 ? 1.315 -1.092 21.936 1.00 94.56 92 THR A N 1
ATOM 692 C CA . THR A 1 92 ? 2.134 0.027 21.472 1.00 94.56 92 THR A CA 1
ATOM 693 C C . THR A 1 92 ? 3.477 -0.008 22.188 1.00 94.56 92 THR A C 1
ATOM 695 O O . THR A 1 92 ? 3.614 -0.701 23.195 1.00 94.56 92 THR A O 1
ATOM 698 N N . HIS A 1 93 ? 4.462 0.746 21.704 1.00 92.00 93 HIS A N 1
ATOM 699 C CA . HIS A 1 93 ? 5.767 0.870 22.372 1.00 92.00 93 HIS A CA 1
ATOM 700 C C . HIS A 1 93 ? 5.714 1.497 23.785 1.00 92.00 93 HIS A C 1
ATOM 702 O O . HIS A 1 93 ? 6.731 1.531 24.471 1.00 92.00 93 HIS A O 1
ATOM 708 N N . PHE A 1 94 ? 4.550 2.005 24.210 1.00 84.81 94 PHE A N 1
ATOM 709 C CA . PHE A 1 94 ? 4.298 2.536 25.551 1.00 84.81 94 PHE A CA 1
ATOM 710 C C . PHE A 1 94 ? 3.311 1.629 26.303 1.00 84.81 94 PHE A C 1
ATOM 712 O O . PHE A 1 94 ? 3.701 0.651 26.931 1.00 84.81 94 PHE A O 1
ATOM 719 N N . HIS A 1 95 ? 2.016 1.938 26.212 1.00 86.50 95 HIS A N 1
ATOM 720 C CA . HIS A 1 95 ? 0.925 1.197 26.836 1.00 86.50 95 HIS A CA 1
ATOM 721 C C . HIS A 1 95 ? -0.092 0.806 25.765 1.00 86.50 95 HIS A C 1
ATOM 723 O O . HIS A 1 95 ? -0.243 1.537 24.777 1.00 86.50 95 HIS A O 1
ATOM 729 N N . PRO A 1 96 ? -0.822 -0.304 25.942 1.00 92.00 96 PRO A N 1
ATOM 730 C CA . PRO A 1 96 ? -1.907 -0.639 25.040 1.00 92.00 96 PRO A CA 1
ATOM 731 C C . PRO A 1 96 ? -2.949 0.482 24.959 1.00 92.00 96 PRO A C 1
ATOM 733 O O . PRO A 1 96 ? -3.298 1.108 25.966 1.00 92.00 96 PRO A O 1
ATOM 736 N N . ILE A 1 97 ? -3.466 0.708 23.756 1.00 93.00 97 ILE A N 1
ATOM 737 C CA . ILE A 1 97 ? -4.609 1.591 23.519 1.00 93.00 97 ILE A CA 1
ATOM 738 C C . ILE A 1 97 ? -5.838 0.751 23.191 1.00 93.00 97 ILE A C 1
ATOM 740 O O . ILE A 1 97 ? -5.741 -0.284 22.530 1.00 93.00 97 ILE A O 1
ATOM 744 N N . THR A 1 98 ? -6.997 1.214 23.647 1.00 94.00 98 THR A N 1
ATOM 745 C CA . THR A 1 98 ? -8.283 0.576 23.364 1.00 94.00 98 THR A CA 1
ATOM 746 C C . THR A 1 98 ? -9.065 1.464 22.410 1.00 94.00 98 THR A C 1
ATOM 748 O O . THR A 1 98 ? -9.490 2.560 22.777 1.00 94.00 98 THR A O 1
ATOM 751 N N . LEU A 1 99 ? -9.282 0.989 21.190 1.00 93.62 99 LEU A N 1
ATOM 752 C CA . LEU A 1 99 ? -10.071 1.676 20.181 1.00 93.62 99 LEU A CA 1
ATOM 753 C C . LEU A 1 99 ? -11.516 1.172 20.228 1.00 93.62 99 LEU A C 1
ATOM 755 O O . LEU A 1 99 ? -11.785 -0.018 20.053 1.00 93.62 99 LEU A O 1
ATOM 759 N N . ALA A 1 100 ? -12.453 2.080 20.488 1.00 92.00 100 ALA A N 1
ATOM 760 C CA . ALA A 1 100 ? -13.878 1.816 20.363 1.00 92.00 100 ALA A CA 1
ATOM 761 C C . ALA A 1 100 ? -14.279 2.015 18.898 1.00 92.00 100 ALA A C 1
ATOM 763 O O . ALA A 1 100 ? -14.311 3.146 18.418 1.00 92.00 100 ALA A O 1
ATOM 764 N N . THR A 1 101 ? -14.529 0.917 18.184 1.00 90.31 101 THR A N 1
ATOM 765 C CA . THR A 1 101 ? -14.925 0.972 16.770 1.00 90.31 101 THR A CA 1
ATOM 766 C C . THR A 1 101 ? -16.414 1.294 16.621 1.00 90.31 101 THR A C 1
ATOM 768 O O . THR A 1 101 ? -17.204 1.086 17.545 1.00 90.31 101 THR A O 1
ATOM 771 N N . GLY A 1 102 ? -16.795 1.826 15.459 1.00 85.12 102 GLY A N 1
ATOM 772 C CA . GLY A 1 102 ? -18.186 2.042 15.052 1.00 85.12 102 GLY A CA 1
ATOM 773 C C . GLY A 1 102 ? -18.575 1.187 13.841 1.00 85.12 102 GLY A C 1
ATOM 774 O O . GLY A 1 102 ? -17.828 0.288 13.467 1.00 85.12 102 GLY A O 1
ATOM 775 N N . PRO A 1 103 ? -19.728 1.455 13.204 1.00 86.88 103 PRO A N 1
ATOM 776 C CA . PRO A 1 103 ? -20.113 0.812 11.950 1.00 86.88 103 PRO A CA 1
ATOM 777 C C . PRO A 1 103 ? -19.0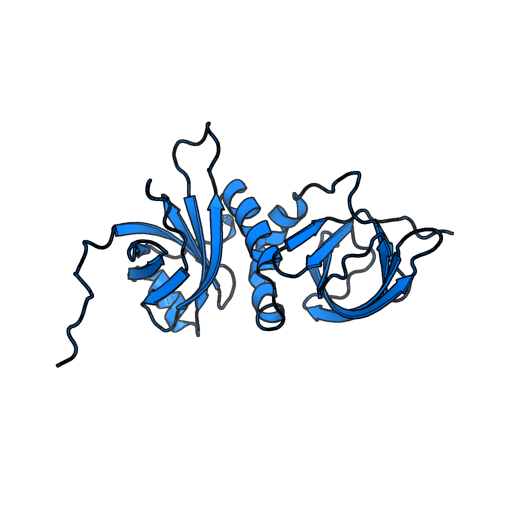87 1.018 10.831 1.00 86.88 103 PRO A C 1
ATOM 779 O O . PRO A 1 103 ? -18.512 2.097 10.704 1.00 86.88 103 PRO A O 1
ATOM 782 N N . ALA A 1 104 ? -18.890 -0.004 9.994 1.00 88.75 104 ALA A N 1
ATOM 783 C CA . ALA A 1 104 ? -17.954 0.076 8.874 1.00 88.75 104 ALA A CA 1
ATOM 784 C C . ALA A 1 104 ? -18.471 0.982 7.748 1.00 88.75 104 ALA A C 1
ATOM 786 O O . ALA A 1 104 ? -19.525 0.728 7.150 1.00 88.75 104 ALA A O 1
ATOM 787 N N . GLU A 1 105 ? -17.679 1.997 7.420 1.00 92.44 105 GLU A N 1
ATOM 788 C CA . GLU A 1 105 ? -17.910 2.922 6.317 1.00 92.44 105 GLU A CA 1
ATOM 789 C C . GLU A 1 105 ? -17.332 2.379 4.991 1.00 92.44 105 GLU A C 1
ATOM 791 O O . GLU A 1 105 ? -16.453 1.510 4.998 1.00 92.44 105 GLU A O 1
ATOM 796 N N . PRO A 1 106 ? -17.802 2.846 3.823 1.00 91.94 106 PRO A N 1
ATOM 797 C CA . PRO A 1 106 ? -17.159 2.547 2.541 1.00 91.94 106 PRO A CA 1
ATOM 798 C C . PRO A 1 106 ? -15.753 3.164 2.445 1.00 91.94 106 PRO A C 1
ATOM 800 O O . PRO A 1 106 ? -15.563 4.301 2.863 1.00 91.94 106 PRO A O 1
ATOM 803 N N . ALA A 1 107 ? -14.788 2.488 1.805 1.00 91.19 107 ALA A N 1
ATOM 804 C CA . ALA A 1 107 ? -13.439 3.039 1.579 1.00 91.19 107 ALA A CA 1
ATOM 805 C C . ALA A 1 107 ? -13.436 4.438 0.932 1.00 91.19 107 ALA A C 1
ATOM 807 O O . ALA A 1 107 ? -12.584 5.262 1.251 1.00 91.19 107 ALA A O 1
ATOM 808 N N . GLY A 1 108 ? -14.407 4.726 0.057 1.00 90.31 108 GLY A N 1
ATOM 809 C CA . GLY A 1 108 ? -14.525 6.015 -0.630 1.00 90.31 108 GLY A CA 1
ATOM 810 C C . GLY A 1 108 ? -14.822 7.218 0.275 1.00 90.31 108 GLY A C 1
ATOM 811 O O . GLY A 1 108 ? -14.746 8.345 -0.203 1.00 90.31 108 GLY A O 1
ATOM 812 N N . THR A 1 109 ? -15.153 7.017 1.558 1.00 93.44 109 THR A N 1
ATOM 813 C CA . THR A 1 109 ? -15.337 8.112 2.532 1.00 93.44 109 THR A CA 1
ATOM 814 C C . THR A 1 109 ? -14.052 8.473 3.286 1.00 93.44 109 THR A C 1
ATOM 816 O O . THR A 1 109 ? -14.055 9.406 4.096 1.00 93.44 109 THR A O 1
ATOM 819 N N . LEU A 1 110 ? -12.948 7.755 3.038 1.00 94.56 110 LEU A N 1
ATOM 820 C CA . LEU A 1 110 ? -11.631 8.083 3.578 1.00 94.56 110 LEU A CA 1
ATOM 821 C C . LEU A 1 110 ? -11.151 9.426 3.014 1.00 94.56 110 LEU A C 1
ATOM 823 O O . LEU A 1 110 ? -11.309 9.708 1.825 1.00 94.56 110 LEU A O 1
ATOM 827 N N . SER A 1 111 ? -10.543 10.261 3.860 1.00 93.50 111 SER A N 1
ATOM 828 C CA . SER A 1 111 ? -10.029 11.548 3.395 1.00 93.50 111 SER A CA 1
ATOM 829 C C . SER A 1 111 ? -8.883 11.341 2.387 1.00 93.50 111 SER A C 1
ATOM 831 O O . SER A 1 111 ? -8.085 10.414 2.557 1.00 93.50 111 SER A O 1
ATOM 833 N N . PRO A 1 112 ? -8.733 12.204 1.363 1.00 93.62 112 PRO A N 1
ATOM 834 C CA . PRO A 1 112 ? -7.630 12.082 0.407 1.00 93.62 112 PRO A CA 1
ATOM 835 C C . PRO A 1 112 ? -6.242 12.115 1.066 1.00 93.62 112 PRO A C 1
ATOM 837 O O . PRO A 1 112 ? -5.334 11.414 0.629 1.00 93.62 112 PRO A O 1
ATOM 840 N N . GLY A 1 113 ? -6.083 12.893 2.145 1.00 93.44 113 GLY A N 1
ATOM 841 C CA . GLY A 1 113 ? -4.834 12.965 2.907 1.00 93.44 113 GLY A CA 1
ATOM 842 C C . GLY A 1 113 ? -4.502 11.656 3.626 1.00 93.44 113 GLY A C 1
ATOM 843 O O . GLY A 1 113 ? -3.380 11.162 3.512 1.00 93.44 113 GLY A O 1
ATOM 844 N N . ASP A 1 114 ? -5.485 11.051 4.299 1.00 95.25 114 ASP A N 1
ATOM 845 C CA . ASP A 1 114 ? -5.305 9.750 4.954 1.00 95.25 114 ASP A CA 1
ATOM 846 C C . ASP A 1 114 ? -5.047 8.644 3.921 1.00 95.25 114 ASP A C 1
ATOM 848 O O . ASP A 1 114 ? -4.170 7.803 4.119 1.00 95.25 114 ASP A O 1
ATOM 852 N N . ALA A 1 115 ? -5.756 8.675 2.787 1.00 96.75 115 ALA A N 1
ATOM 853 C CA . ALA A 1 115 ? -5.545 7.744 1.682 1.00 96.75 115 ALA A CA 1
ATOM 854 C C . ALA A 1 115 ? -4.122 7.852 1.110 1.00 96.75 115 ALA A C 1
ATOM 856 O O . ALA A 1 115 ? -3.473 6.832 0.889 1.00 96.75 115 ALA A O 1
ATOM 857 N N . ALA A 1 116 ? -3.596 9.067 0.923 1.00 96.25 116 ALA A N 1
ATOM 858 C CA . ALA A 1 116 ? -2.231 9.293 0.442 1.00 96.25 116 ALA A CA 1
ATOM 859 C C . ALA A 1 116 ? -1.166 8.747 1.400 1.00 96.25 116 ALA A C 1
ATOM 861 O O . ALA A 1 116 ? -0.193 8.126 0.965 1.00 96.25 116 ALA A O 1
ATOM 862 N N . VAL A 1 117 ? -1.347 8.950 2.705 1.00 96.62 117 VAL A N 1
ATOM 863 C CA . VAL A 1 117 ? -0.438 8.415 3.726 1.00 96.62 117 VAL A CA 1
ATOM 864 C C . VAL A 1 117 ? -0.529 6.889 3.782 1.00 96.62 117 VAL A C 1
ATOM 866 O O . VAL A 1 117 ? 0.500 6.211 3.791 1.00 96.62 117 VAL A O 1
ATOM 869 N N . MET A 1 118 ? -1.743 6.336 3.748 1.00 97.56 118 MET A N 1
ATOM 870 C CA . MET A 1 118 ? -1.940 4.892 3.799 1.00 97.56 118 MET A CA 1
ATOM 871 C C . MET A 1 118 ? -1.415 4.190 2.543 1.00 97.56 118 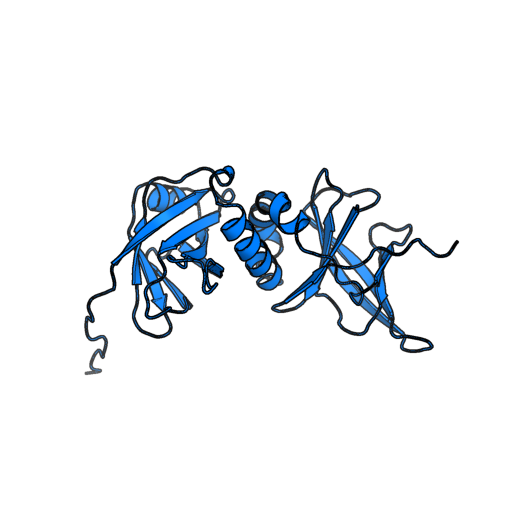MET A C 1
ATOM 873 O O . MET A 1 118 ? -0.763 3.161 2.666 1.00 97.56 118 MET A O 1
ATOM 877 N N . ALA A 1 119 ? -1.599 4.765 1.350 1.00 97.50 119 ALA A N 1
ATOM 878 C CA . ALA A 1 119 ? -1.021 4.259 0.102 1.00 97.50 119 ALA A CA 1
ATOM 879 C C . ALA A 1 119 ? 0.490 4.034 0.223 1.00 97.50 119 ALA A C 1
ATOM 881 O O . ALA A 1 119 ? 0.992 2.971 -0.133 1.00 97.50 119 ALA A O 1
ATOM 882 N N . ARG A 1 120 ? 1.211 5.003 0.796 1.00 97.38 120 ARG A N 1
ATOM 883 C CA . ARG A 1 120 ? 2.658 4.889 1.015 1.00 97.38 120 ARG A CA 1
ATOM 884 C C . ARG A 1 120 ? 2.999 3.758 1.976 1.00 97.38 120 ARG A C 1
ATOM 886 O O . ARG A 1 120 ? 3.855 2.939 1.666 1.00 97.38 120 ARG A O 1
ATOM 893 N N . ALA A 1 121 ? 2.321 3.702 3.116 1.00 97.62 121 ALA A N 1
ATOM 894 C CA . ALA A 1 121 ? 2.586 2.689 4.128 1.00 97.62 121 ALA A CA 1
ATOM 895 C C . ALA A 1 121 ? 2.214 1.267 3.674 1.00 97.62 121 ALA A C 1
ATOM 897 O O . ALA A 1 121 ? 2.921 0.335 4.041 1.00 97.62 121 ALA A O 1
ATOM 898 N N . VAL A 1 122 ? 1.175 1.099 2.846 1.00 97.62 122 VAL A N 1
ATOM 899 C CA . VAL A 1 122 ? 0.816 -0.197 2.240 1.00 97.62 122 VAL A CA 1
ATOM 900 C C . VAL A 1 122 ? 1.863 -0.651 1.227 1.00 97.62 122 VAL A C 1
ATOM 902 O O . VAL A 1 122 ? 2.277 -1.807 1.256 1.00 97.62 122 VAL A O 1
ATOM 905 N N . LEU A 1 123 ? 2.323 0.244 0.346 1.00 97.69 123 LEU A N 1
ATOM 906 C CA . LEU A 1 123 ? 3.373 -0.102 -0.616 1.00 97.69 123 LEU A CA 1
ATOM 907 C C . LEU A 1 123 ? 4.687 -0.451 0.097 1.00 97.69 123 LEU A C 1
ATOM 909 O O . LEU A 1 123 ? 5.315 -1.451 -0.239 1.00 97.69 123 LEU A O 1
ATOM 913 N N . SER A 1 124 ? 5.072 0.320 1.116 1.00 97.19 124 SER A N 1
ATOM 914 C CA . SER A 1 124 ? 6.282 0.066 1.908 1.00 97.19 124 SER A CA 1
ATOM 915 C C . SER A 1 124 ? 6.204 -1.187 2.786 1.00 97.19 124 SER A C 1
ATOM 917 O O . SER A 1 124 ? 7.246 -1.744 3.122 1.00 97.19 124 SER A O 1
ATOM 919 N N . SER A 1 125 ? 5.008 -1.643 3.178 1.00 96.81 125 SER A N 1
ATOM 920 C CA . SER A 1 125 ? 4.841 -2.851 4.001 1.00 96.81 125 SER A CA 1
ATOM 921 C C . SER A 1 125 ? 4.809 -4.144 3.193 1.00 96.81 125 SER A C 1
ATOM 923 O O . SER A 1 125 ? 4.582 -5.212 3.759 1.00 96.81 125 SER A O 1
ATOM 925 N N . MET A 1 126 ? 4.962 -4.074 1.872 1.00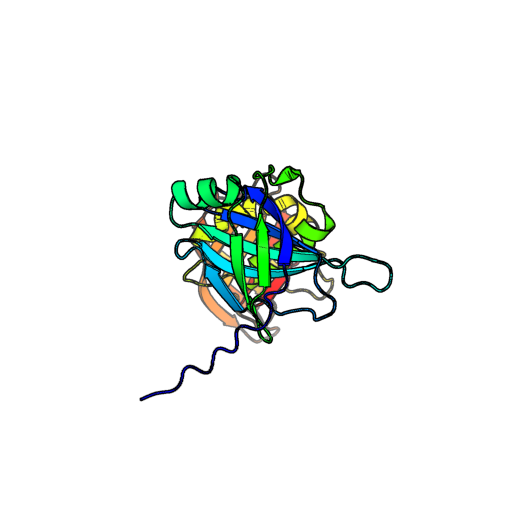 97.12 126 MET A N 1
ATOM 926 C CA . MET A 1 126 ? 4.805 -5.242 1.021 1.00 97.12 126 MET A CA 1
ATOM 927 C C . MET A 1 126 ? 5.978 -6.219 1.197 1.00 97.12 126 MET A C 1
ATOM 929 O O . MET A 1 126 ? 7.148 -5.868 1.066 1.00 97.12 126 MET A O 1
ATOM 933 N N . THR A 1 127 ? 5.648 -7.474 1.476 1.00 94.94 127 THR A N 1
ATOM 934 C CA . THR A 1 127 ? 6.559 -8.595 1.724 1.00 94.94 127 THR A CA 1
ATOM 935 C C . THR A 1 127 ? 6.108 -9.818 0.918 1.00 94.94 127 THR A C 1
ATOM 937 O O . THR A 1 127 ? 4.947 -9.889 0.512 1.00 94.94 127 THR A O 1
ATOM 940 N N . PRO A 1 128 ? 6.972 -10.825 0.694 1.00 94.38 128 PRO A N 1
ATOM 941 C CA . PRO A 1 128 ? 6.566 -12.094 0.072 1.00 94.38 128 PRO A CA 1
ATOM 942 C C . PRO A 1 128 ? 5.331 -12.752 0.693 1.00 94.38 128 PRO A C 1
ATOM 944 O O . PRO A 1 128 ? 4.552 -13.385 -0.011 1.00 94.38 128 PRO A O 1
ATOM 947 N N . GLN A 1 129 ? 5.123 -12.581 1.996 1.00 93.12 129 GLN A N 1
ATOM 948 C CA . GLN A 1 129 ? 4.039 -13.218 2.736 1.00 93.12 129 GLN A CA 1
ATOM 949 C C . GLN A 1 129 ? 2.686 -12.515 2.547 1.00 93.12 129 GLN A C 1
ATOM 951 O O . GLN A 1 129 ? 1.645 -13.161 2.679 1.00 93.12 129 GLN A O 1
ATOM 956 N N . ASN A 1 130 ? 2.679 -11.212 2.246 1.00 94.38 130 ASN A N 1
ATOM 957 C CA . ASN A 1 130 ? 1.452 -10.412 2.162 1.00 94.38 130 ASN A CA 1
ATOM 958 C C . ASN A 1 130 ? 1.155 -9.852 0.759 1.00 94.38 130 ASN A C 1
ATOM 960 O O . ASN A 1 130 ? 0.029 -9.415 0.528 1.00 94.38 130 ASN A O 1
ATOM 964 N N . ALA A 1 131 ? 2.104 -9.897 -0.184 1.00 95.56 131 ALA A N 1
ATOM 965 C CA . ALA A 1 131 ? 2.003 -9.175 -1.455 1.00 95.56 131 ALA A CA 1
ATOM 966 C C . ALA A 1 131 ? 0.753 -9.533 -2.272 1.00 95.56 131 ALA A C 1
ATOM 968 O O . ALA A 1 131 ? 0.131 -8.650 -2.862 1.00 95.56 131 ALA A O 1
ATOM 969 N N . THR A 1 132 ? 0.346 -10.806 -2.280 1.00 95.44 132 THR A N 1
ATOM 970 C CA . THR A 1 132 ? -0.902 -11.230 -2.936 1.00 95.44 132 THR A CA 1
ATOM 971 C C . THR A 1 132 ? -2.136 -10.724 -2.197 1.00 95.44 132 THR A C 1
ATOM 973 O O . THR A 1 132 ? -3.072 -10.236 -2.819 1.00 95.44 132 THR A O 1
ATOM 976 N N . ALA A 1 133 ? -2.136 -10.807 -0.866 1.00 94.12 133 ALA A N 1
ATOM 977 C CA . ALA A 1 133 ? -3.277 -10.405 -0.051 1.00 94.12 133 ALA A CA 1
ATOM 978 C C . ALA A 1 133 ? -3.521 -8.885 -0.091 1.00 94.12 133 ALA A C 1
ATOM 980 O O . ALA A 1 133 ? -4.658 -8.449 0.060 1.00 94.12 133 ALA A O 1
ATOM 981 N N . LEU A 1 134 ? -2.477 -8.084 -0.325 1.00 95.94 134 LEU A N 1
ATOM 982 C CA . LEU A 1 134 ? -2.558 -6.623 -0.422 1.00 95.94 134 LEU A CA 1
ATOM 983 C C . LEU A 1 134 ? -3.151 -6.102 -1.745 1.00 95.94 134 LEU A C 1
ATOM 985 O O . LEU A 1 134 ? -3.320 -4.889 -1.878 1.00 95.94 134 LEU A O 1
ATOM 989 N N . ALA A 1 135 ? -3.504 -6.971 -2.701 1.00 95.50 135 ALA A N 1
ATOM 990 C CA . ALA A 1 135 ? -4.084 -6.566 -3.986 1.00 95.50 135 ALA A CA 1
ATOM 991 C C . ALA A 1 135 ? -5.338 -5.682 -3.826 1.00 95.50 135 ALA A C 1
ATOM 993 O O . ALA A 1 135 ? -5.453 -4.640 -4.478 1.00 95.50 135 ALA A O 1
ATOM 994 N N . ASP A 1 136 ? -6.240 -6.058 -2.917 1.00 93.81 136 ASP A N 1
ATOM 995 C CA . ASP A 1 136 ? -7.484 -5.334 -2.634 1.00 93.81 136 ASP A CA 1
ATOM 996 C C . ASP A 1 136 ? -7.223 -3.936 -2.034 1.00 93.81 136 ASP A C 1
ATOM 998 O O . ASP A 1 136 ? -7.637 -2.943 -2.648 1.00 93.81 136 ASP A O 1
ATOM 1002 N N . PRO A 1 137 ? -6.483 -3.800 -0.907 1.00 96.12 137 PRO A N 1
ATOM 1003 C CA . PRO A 1 137 ? -6.098 -2.497 -0.373 1.00 96.12 137 PRO A CA 1
ATOM 1004 C C . PRO A 1 137 ? -5.403 -1.598 -1.395 1.00 96.12 137 PRO A C 1
ATOM 1006 O O . PRO A 1 137 ? -5.720 -0.412 -1.491 1.00 96.12 137 PRO A O 1
ATOM 1009 N N . ILE A 1 138 ? -4.470 -2.149 -2.178 1.00 96.69 138 ILE A N 1
ATOM 1010 C CA . ILE A 1 138 ? -3.726 -1.389 -3.188 1.00 96.69 138 ILE A CA 1
ATOM 1011 C C . ILE A 1 138 ? -4.663 -0.897 -4.297 1.00 96.69 138 ILE A C 1
ATOM 1013 O O . ILE A 1 138 ? -4.564 0.256 -4.717 1.00 96.69 138 ILE A O 1
ATOM 1017 N N . THR A 1 139 ? -5.612 -1.725 -4.733 1.00 94.69 139 THR A N 1
ATOM 1018 C CA . THR A 1 139 ? -6.604 -1.345 -5.748 1.00 94.69 139 THR A CA 1
ATOM 1019 C C . THR A 1 139 ? -7.523 -0.229 -5.252 1.00 94.69 139 THR A C 1
ATOM 1021 O O . THR A 1 139 ? -7.774 0.730 -5.982 1.00 94.69 139 THR A O 1
ATOM 1024 N N . LEU A 1 140 ? -7.973 -0.290 -3.997 1.00 95.44 140 LEU A N 1
ATOM 1025 C CA . LEU A 1 140 ? -8.786 0.769 -3.386 1.00 95.44 140 LEU A CA 1
ATOM 1026 C C . LEU A 1 140 ? -8.007 2.077 -3.195 1.00 95.44 140 LEU A C 1
ATOM 1028 O O . LEU A 1 140 ? -8.575 3.162 -3.321 1.00 95.44 140 LEU A O 1
ATOM 1032 N N . LEU A 1 141 ? -6.700 1.984 -2.944 1.00 96.44 141 LEU A N 1
ATOM 1033 C CA . LEU A 1 141 ? -5.791 3.127 -2.824 1.00 96.44 141 LEU A CA 1
ATOM 1034 C C . LEU A 1 141 ? -5.262 3.626 -4.174 1.00 96.44 141 LEU A C 1
ATOM 1036 O O . LEU A 1 141 ? -4.502 4.595 -4.196 1.00 96.44 141 LEU A O 1
ATOM 1040 N N . ALA A 1 142 ? -5.665 3.028 -5.300 1.00 94.81 142 ALA A N 1
ATOM 1041 C CA . ALA A 1 142 ? -5.153 3.381 -6.622 1.00 94.81 142 ALA A CA 1
ATOM 1042 C C . ALA A 1 142 ? -5.215 4.889 -6.938 1.00 94.81 142 ALA A C 1
ATOM 1044 O O . ALA A 1 142 ? -4.221 5.401 -7.455 1.00 94.81 142 ALA A O 1
ATOM 1045 N N . PRO A 1 143 ? -6.291 5.642 -6.608 1.00 95.06 143 PRO A N 1
ATOM 1046 C CA . PRO A 1 143 ? -6.298 7.094 -6.799 1.00 95.06 143 PRO A CA 1
ATOM 1047 C C . PRO A 1 143 ? -5.169 7.801 -6.035 1.00 95.06 143 PRO A C 1
ATOM 1049 O O . PRO A 1 143 ? -4.435 8.591 -6.611 1.00 95.06 143 PRO A O 1
ATOM 1052 N N . ALA A 1 144 ? -4.952 7.445 -4.769 1.00 96.00 144 ALA A N 1
ATOM 1053 C CA . ALA A 1 144 ? -3.898 8.034 -3.948 1.00 96.00 144 ALA A CA 1
ATOM 1054 C C . ALA A 1 144 ? -2.485 7.632 -4.415 1.00 96.00 144 ALA A C 1
ATOM 1056 O O . ALA A 1 144 ? -1.559 8.443 -4.393 1.00 96.00 144 ALA A O 1
ATOM 1057 N N . ILE A 1 145 ? -2.313 6.394 -4.891 1.00 96.25 145 ILE A N 1
ATOM 1058 C CA . ILE A 1 145 ? -1.060 5.917 -5.499 1.00 96.25 145 ILE A CA 1
ATOM 1059 C C . ILE A 1 145 ? -0.750 6.722 -6.770 1.00 96.25 145 ILE A C 1
ATOM 1061 O O . ILE A 1 145 ? 0.388 7.148 -6.980 1.00 96.25 145 ILE A O 1
ATOM 1065 N N . ARG A 1 146 ? -1.770 7.001 -7.589 1.00 94.44 146 ARG A N 1
ATOM 1066 C CA . ARG A 1 146 ? -1.676 7.818 -8.811 1.00 94.44 146 ARG A CA 1
ATOM 1067 C C . ARG A 1 146 ? -1.342 9.281 -8.580 1.00 94.44 146 ARG A C 1
ATOM 1069 O O . ARG A 1 146 ? -0.922 9.928 -9.538 1.00 94.44 146 ARG A O 1
ATOM 1076 N N . ASP A 1 147 ? -1.432 9.763 -7.351 1.00 94.75 147 ASP A N 1
ATOM 1077 C CA . ASP A 1 147 ? -1.061 11.131 -6.993 1.00 94.75 147 ASP A CA 1
ATOM 1078 C C . ASP A 1 147 ? 0.350 11.224 -6.398 1.00 94.75 147 ASP A C 1
ATOM 1080 O O . ASP A 1 147 ? 0.881 12.319 -6.207 1.00 94.75 147 ASP A O 1
ATOM 1084 N N . VAL A 1 148 ? 1.019 10.090 -6.141 1.00 94.94 148 VAL A N 1
ATOM 1085 C CA . VAL A 1 148 ? 2.404 10.100 -5.651 1.00 94.94 148 VAL A CA 1
ATOM 1086 C C . VAL A 1 148 ? 3.296 10.816 -6.674 1.00 94.94 148 VAL A C 1
ATOM 1088 O O . VAL A 1 148 ? 3.301 10.413 -7.832 1.00 94.94 148 VAL A O 1
ATOM 1091 N N . PRO A 1 149 ? 4.090 11.834 -6.311 1.00 94.31 149 PRO A N 1
ATOM 1092 C CA . PRO A 1 149 ? 4.958 12.506 -7.274 1.00 94.31 149 PRO A CA 1
ATOM 1093 C C . PRO A 1 149 ? 6.035 11.572 -7.837 1.00 94.31 149 PRO A C 1
ATOM 1095 O O . PRO A 1 149 ? 6.582 10.746 -7.106 1.00 94.31 149 PRO A O 1
ATOM 1098 N N . VAL A 1 150 ? 6.364 11.727 -9.121 1.00 95.19 150 VAL A N 1
ATOM 1099 C CA . VAL A 1 150 ? 7.543 11.090 -9.727 1.00 95.19 150 VAL A CA 1
ATOM 1100 C C . VAL A 1 150 ? 8.732 12.042 -9.559 1.00 95.19 150 VAL A C 1
ATOM 1102 O O . VAL A 1 150 ? 8.686 13.149 -10.104 1.00 95.19 150 VAL A O 1
ATOM 1105 N N . PRO A 1 151 ? 9.783 11.670 -8.807 1.00 92.44 151 PRO A N 1
ATOM 1106 C CA . PRO A 1 151 ? 10.965 12.512 -8.661 1.00 92.44 151 PRO A CA 1
ATOM 1107 C C . PRO A 1 151 ? 11.679 12.703 -10.004 1.00 92.44 151 PRO A C 1
ATOM 1109 O O . PRO A 1 151 ? 11.795 11.760 -10.788 1.00 92.44 151 PRO A O 1
ATOM 1112 N N . LYS A 1 152 ? 12.200 13.911 -10.256 1.00 90.44 152 LYS A N 1
ATOM 1113 C CA . LYS A 1 152 ? 12.992 14.202 -11.467 1.00 90.44 152 LYS A CA 1
ATOM 1114 C C . LYS A 1 152 ? 14.231 13.310 -11.555 1.00 90.44 152 LYS A C 1
ATOM 1116 O O . LYS A 1 152 ? 14.500 12.754 -12.612 1.00 90.44 152 LYS A O 1
ATOM 1121 N N . ASP A 1 153 ? 14.882 13.092 -10.419 1.00 90.00 153 ASP A N 1
ATOM 1122 C CA . ASP A 1 153 ? 16.080 12.256 -10.291 1.00 90.00 153 ASP A CA 1
ATOM 1123 C C . ASP A 1 153 ? 15.737 10.812 -9.881 1.00 90.00 153 ASP A C 1
ATOM 1125 O O . ASP A 1 153 ? 16.579 10.072 -9.380 1.00 90.00 153 ASP A O 1
ATOM 1129 N N . GLY A 1 154 ? 14.471 10.412 -10.048 1.00 90.88 154 GLY A N 1
ATOM 1130 C CA . GLY A 1 154 ? 14.009 9.063 -9.744 1.00 90.88 154 GLY A CA 1
ATOM 1131 C C . GLY A 1 154 ? 14.537 8.020 -10.736 1.00 90.88 154 GLY A C 1
ATOM 1132 O O . GLY A 1 154 ? 14.980 8.376 -11.840 1.00 90.88 154 GLY A O 1
ATOM 1133 N N . PRO A 1 155 ? 14.443 6.728 -10.370 1.00 94.88 155 PRO A N 1
ATOM 1134 C CA . PRO A 1 155 ? 14.843 5.634 -11.240 1.00 94.88 155 PRO A CA 1
ATOM 1135 C C . PRO A 1 155 ? 14.034 5.656 -12.536 1.00 94.88 155 PRO A C 1
ATOM 1137 O O . PRO A 1 155 ? 12.849 5.999 -12.561 1.00 94.88 155 PRO A O 1
ATOM 1140 N N . GLU A 1 156 ? 14.691 5.286 -13.621 1.00 95.81 156 GLU A N 1
ATOM 1141 C CA . GLU A 1 156 ? 14.122 5.201 -14.951 1.00 95.81 156 GLU A CA 1
ATOM 1142 C C . GLU A 1 156 ? 13.830 3.749 -15.305 1.00 95.81 156 GLU A C 1
ATOM 1144 O O . GLU A 1 156 ? 14.685 2.880 -15.150 1.00 95.81 156 GLU A O 1
ATOM 1149 N N . VAL A 1 157 ? 12.617 3.497 -15.785 1.00 96.06 157 VAL A N 1
ATOM 1150 C CA . VAL A 1 157 ? 12.151 2.186 -16.223 1.00 96.06 157 VAL A CA 1
ATOM 1151 C C . VAL A 1 157 ? 11.963 2.213 -17.731 1.00 96.06 157 VAL A C 1
ATOM 1153 O O . VAL A 1 157 ? 11.182 3.006 -18.259 1.00 96.06 157 VAL A O 1
ATOM 1156 N N . THR A 1 158 ? 12.656 1.315 -18.421 1.00 94.38 158 THR A N 1
ATOM 1157 C CA . THR A 1 158 ? 12.449 1.029 -19.842 1.00 94.38 158 THR A CA 1
ATOM 1158 C C . THR A 1 158 ? 11.693 -0.283 -19.961 1.00 94.38 158 THR A C 1
ATOM 1160 O O . THR A 1 158 ? 12.115 -1.301 -19.416 1.00 94.38 158 THR A O 1
ATOM 1163 N N . LEU A 1 159 ? 10.557 -0.261 -20.646 1.00 91.56 159 LEU A N 1
ATOM 1164 C CA . LEU A 1 159 ? 9.741 -1.452 -20.864 1.00 91.56 159 LEU A CA 1
ATOM 1165 C C . LEU A 1 159 ? 10.307 -2.248 -22.040 1.00 91.56 159 LEU A C 1
ATOM 1167 O O . LEU A 1 159 ? 10.698 -1.644 -23.040 1.00 91.56 159 LEU A O 1
ATOM 1171 N N . ALA A 1 160 ? 10.340 -3.573 -21.917 1.00 88.31 160 ALA A N 1
ATOM 1172 C CA . ALA A 1 160 ? 10.591 -4.453 -23.050 1.00 88.31 160 ALA A CA 1
ATOM 1173 C C . ALA A 1 160 ? 9.291 -4.700 -23.836 1.00 88.31 160 ALA A C 1
ATOM 1175 O O . ALA A 1 160 ? 8.196 -4.398 -23.352 1.00 88.31 160 ALA A O 1
ATOM 1176 N N . ASP A 1 161 ? 9.415 -5.281 -25.030 1.00 85.81 161 ASP A N 1
ATOM 1177 C CA . ASP A 1 161 ? 8.258 -5.799 -25.773 1.00 85.81 161 ASP A CA 1
ATOM 1178 C C . ASP A 1 161 ? 7.615 -6.993 -25.047 1.00 85.81 161 ASP A C 1
ATOM 1180 O O . ASP A 1 161 ? 6.401 -7.185 -25.112 1.00 85.81 161 ASP A O 1
ATOM 1184 N N . ASP A 1 162 ? 8.421 -7.771 -24.316 1.00 88.38 162 ASP A N 1
ATOM 1185 C CA . ASP A 1 162 ? 7.931 -8.811 -23.415 1.00 88.38 162 ASP A CA 1
ATOM 1186 C C . ASP A 1 162 ? 7.331 -8.173 -22.141 1.00 88.38 162 ASP A C 1
ATOM 1188 O O . ASP A 1 162 ? 8.059 -7.534 -21.373 1.00 88.38 162 ASP A O 1
ATOM 1192 N N . PRO A 1 163 ? 6.029 -8.371 -21.844 1.00 86.00 163 PRO A N 1
ATOM 1193 C CA . PRO A 1 163 ? 5.374 -7.840 -20.644 1.00 86.00 163 PRO A CA 1
ATOM 1194 C C . PRO A 1 163 ? 5.862 -8.470 -19.328 1.00 86.00 163 PRO A C 1
ATOM 1196 O O . PRO A 1 163 ? 5.339 -8.126 -18.256 1.00 86.00 163 PRO A O 1
ATOM 1199 N N . ARG A 1 164 ? 6.798 -9.422 -19.395 1.00 91.44 164 ARG A N 1
ATOM 1200 C CA . ARG A 1 164 ? 7.498 -10.049 -18.269 1.00 91.44 164 ARG A CA 1
ATOM 1201 C C . ARG A 1 164 ? 8.933 -9.560 -18.116 1.00 91.44 164 ARG A C 1
ATOM 1203 O O . ARG A 1 164 ? 9.640 -10.078 -17.262 1.00 91.44 164 ARG A O 1
ATOM 1210 N N . ALA A 1 165 ? 9.358 -8.561 -18.882 1.00 93.94 165 ALA A N 1
ATOM 1211 C CA . ALA A 1 165 ? 10.691 -8.000 -18.757 1.00 93.94 165 ALA A CA 1
ATOM 1212 C C . ALA A 1 165 ? 10.662 -6.470 -18.707 1.00 93.94 165 ALA A C 1
ATOM 1214 O O . ALA A 1 165 ? 9.878 -5.796 -19.380 1.00 93.94 165 ALA A O 1
ATOM 1215 N N . CYS A 1 166 ? 11.549 -5.893 -17.904 1.00 94.81 166 CYS A N 1
ATOM 1216 C CA . CYS A 1 166 ? 11.840 -4.467 -17.968 1.00 94.81 166 CYS A CA 1
ATOM 1217 C C . CYS A 1 166 ? 13.273 -4.184 -17.531 1.00 94.81 166 CYS A C 1
ATOM 1219 O O . CYS A 1 166 ? 13.925 -5.002 -16.894 1.00 94.81 166 CYS A O 1
ATOM 1221 N N . SER A 1 167 ? 13.760 -2.998 -17.869 1.00 95.56 167 SER A N 1
ATOM 1222 C CA . SER A 1 167 ? 15.042 -2.493 -17.406 1.00 95.56 167 SER A CA 1
ATOM 1223 C C . SER A 1 167 ? 14.839 -1.332 -16.454 1.00 95.56 167 SER A C 1
ATOM 1225 O O . SER A 1 167 ? 14.013 -0.459 -16.713 1.00 95.56 167 SER A O 1
ATOM 1227 N N . VAL A 1 168 ? 15.668 -1.256 -15.422 1.00 96.31 168 VAL A N 1
ATOM 1228 C CA . VAL A 1 168 ? 15.644 -0.209 -14.403 1.00 96.31 168 VAL A CA 1
ATOM 1229 C C . VAL A 1 168 ? 17.031 0.408 -14.252 1.00 96.31 168 VAL A C 1
ATOM 1231 O O . VAL A 1 168 ? 18.022 -0.309 -14.155 1.00 96.31 168 VAL A O 1
ATOM 1234 N N . SER A 1 169 ? 17.131 1.735 -14.221 1.00 95.25 169 SER A N 1
ATOM 1235 C CA . SER A 1 169 ? 18.386 2.422 -13.893 1.00 95.25 169 SER A CA 1
ATOM 1236 C C . SER A 1 169 ? 18.703 2.337 -12.397 1.00 95.25 169 SER A C 1
ATOM 1238 O O . SER A 1 169 ? 17.797 2.438 -11.570 1.00 95.25 169 SER A O 1
ATOM 1240 N N . GLY A 1 170 ? 19.985 2.315 -12.047 1.00 91.94 170 GLY A N 1
ATOM 1241 C CA . GLY A 1 170 ? 20.455 2.308 -10.661 1.00 91.94 170 GLY A CA 1
ATOM 1242 C C . GLY A 1 170 ? 20.858 0.916 -10.185 1.00 91.94 170 GLY A C 1
ATOM 1243 O O . GLY A 1 170 ? 21.080 0.012 -10.989 1.00 91.94 170 GLY A O 1
ATOM 1244 N N . THR A 1 171 ? 21.008 0.770 -8.870 1.00 91.50 171 THR A N 1
ATOM 1245 C CA . THR A 1 171 ? 21.566 -0.438 -8.238 1.00 91.50 171 THR A CA 1
ATOM 1246 C C . THR A 1 171 ? 20.649 -1.075 -7.198 1.00 91.50 171 THR A C 1
ATOM 1248 O O . THR A 1 171 ? 20.970 -2.140 -6.677 1.00 91.50 171 THR A O 1
ATOM 1251 N N . GLU A 1 172 ? 19.537 -0.428 -6.852 1.00 92.69 172 GLU A N 1
ATOM 1252 C CA . GLU A 1 172 ? 18.585 -0.947 -5.872 1.00 92.69 172 GLU A CA 1
ATOM 1253 C C . GLU A 1 172 ? 17.604 -1.901 -6.556 1.00 92.69 172 GLU A C 1
ATOM 1255 O O . GLU A 1 172 ? 16.706 -1.471 -7.281 1.00 92.69 172 GLU A O 1
ATOM 1260 N N . VAL A 1 173 ? 17.790 -3.204 -6.337 1.00 94.19 173 VAL A N 1
ATOM 1261 C CA . VAL A 1 173 ? 16.926 -4.240 -6.912 1.00 94.19 173 VAL A CA 1
ATOM 1262 C C . VAL A 1 173 ? 15.574 -4.237 -6.184 1.00 94.19 173 VAL A C 1
ATOM 1264 O O . VAL A 1 173 ? 15.537 -4.522 -4.984 1.00 94.19 173 VAL A O 1
ATOM 1267 N N . PRO A 1 174 ? 14.452 -3.952 -6.870 1.00 96.88 174 PRO A N 1
ATOM 1268 C CA . PRO A 1 174 ? 13.139 -4.037 -6.251 1.00 96.88 174 PRO A CA 1
ATOM 1269 C C . PRO A 1 174 ? 12.709 -5.497 -6.073 1.00 96.88 174 PRO A C 1
ATOM 1271 O O . PRO A 1 174 ? 13.088 -6.375 -6.844 1.00 96.88 174 PRO A O 1
ATOM 1274 N N . ASN A 1 175 ? 11.847 -5.748 -5.091 1.00 97.44 175 ASN A N 1
ATOM 1275 C CA . ASN A 1 175 ? 11.181 -7.042 -4.929 1.00 97.44 175 ASN A CA 1
ATOM 1276 C C . ASN A 1 175 ? 9.982 -7.175 -5.880 1.00 97.44 175 ASN A C 1
ATOM 1278 O O . ASN A 1 175 ? 9.659 -8.274 -6.337 1.00 97.44 175 ASN A O 1
ATOM 1282 N N . TYR A 1 176 ? 9.315 -6.053 -6.170 1.00 98.25 176 TYR A N 1
ATOM 1283 C CA . TYR A 1 176 ? 8.124 -6.010 -7.012 1.00 98.25 176 TYR A CA 1
ATOM 1284 C C . TYR A 1 176 ? 8.089 -4.769 -7.890 1.00 98.25 176 TYR A C 1
ATOM 1286 O O . TYR A 1 176 ? 8.619 -3.712 -7.538 1.00 98.25 176 TYR A O 1
ATOM 1294 N N . VAL A 1 177 ? 7.382 -4.894 -9.006 1.00 97.44 177 VAL A N 1
ATOM 1295 C CA . VAL A 1 177 ? 7.073 -3.791 -9.909 1.00 97.44 177 VAL A CA 1
ATOM 1296 C C . VAL A 1 177 ? 5.558 -3.661 -10.010 1.00 97.44 177 VAL A C 1
ATOM 1298 O O . VAL A 1 177 ? 4.865 -4.596 -10.415 1.00 97.44 177 VAL A O 1
ATOM 1301 N N . LEU A 1 178 ? 5.046 -2.494 -9.625 1.00 97.44 178 LEU A N 1
ATOM 1302 C CA . LEU A 1 178 ? 3.637 -2.140 -9.746 1.00 97.44 178 LEU A CA 1
ATOM 1303 C C . LEU A 1 178 ? 3.450 -1.240 -10.966 1.00 97.44 178 LEU A C 1
ATOM 1305 O O . LEU A 1 178 ? 3.990 -0.135 -11.035 1.00 97.44 178 LEU A O 1
ATOM 1309 N N . PHE A 1 179 ? 2.651 -1.709 -11.912 1.00 95.75 179 PHE A N 1
ATOM 1310 C CA . PHE A 1 179 ? 2.288 -1.008 -13.132 1.00 95.75 179 PHE A CA 1
ATOM 1311 C C . PHE A 1 179 ? 0.885 -0.422 -12.995 1.00 95.75 179 PHE A C 1
ATOM 1313 O O . PHE A 1 179 ? -0.058 -1.134 -12.652 1.00 95.75 179 PHE A O 1
ATOM 1320 N N . ASP A 1 180 ? 0.727 0.859 -13.319 1.00 94.31 180 ASP A N 1
ATOM 1321 C CA . ASP A 1 180 ? -0.582 1.505 -13.423 1.00 94.31 180 ASP A CA 1
ATOM 1322 C C . ASP A 1 180 ? -0.861 1.911 -14.866 1.00 94.31 180 ASP A C 1
ATOM 1324 O O . ASP A 1 180 ? -0.118 2.683 -15.474 1.00 94.31 180 ASP A O 1
ATOM 1328 N N . SER A 1 181 ? -1.967 1.410 -15.406 1.00 89.75 181 SER A N 1
ATOM 1329 C CA . SER A 1 181 ? -2.460 1.737 -16.750 1.00 89.75 181 SER A CA 1
ATOM 1330 C C . SER A 1 181 ? -3.494 2.868 -16.759 1.00 89.75 181 SER A C 1
ATOM 1332 O O . SER A 1 181 ? -3.899 3.337 -17.823 1.00 89.75 181 SER A O 1
ATOM 1334 N N . GLY A 1 182 ? -3.937 3.320 -15.584 1.00 85.56 182 GLY A N 1
ATOM 1335 C CA . GLY A 1 182 ? -5.062 4.235 -15.408 1.00 85.56 182 GLY A CA 1
ATOM 1336 C C . GLY A 1 182 ? -6.414 3.523 -15.295 1.00 85.56 182 GLY A C 1
ATOM 1337 O O . GLY A 1 182 ? -7.243 3.948 -14.494 1.00 85.56 182 GLY A O 1
ATOM 1338 N N . SER A 1 183 ? -6.633 2.419 -16.020 1.00 84.81 183 SER A N 1
ATOM 1339 C CA . SER A 1 183 ? -7.833 1.575 -15.868 1.00 84.81 183 SER A CA 1
ATOM 1340 C C . SER A 1 183 ? -7.679 0.510 -14.781 1.00 84.81 183 SER A C 1
ATOM 1342 O O . SER A 1 183 ? -8.675 0.046 -14.236 1.00 84.81 183 SER A O 1
ATOM 1344 N N . GLY A 1 184 ? -6.444 0.153 -14.424 1.00 88.75 184 GLY A N 1
ATOM 1345 C CA . GLY A 1 184 ? -6.164 -0.829 -13.383 1.00 88.75 184 GLY A CA 1
ATOM 1346 C C . GLY A 1 184 ? -4.687 -0.911 -13.017 1.00 88.75 184 GLY A C 1
ATOM 1347 O O . GLY A 1 184 ? -3.821 -0.378 -13.723 1.00 88.75 184 GLY A O 1
ATOM 1348 N N . LEU A 1 185 ? -4.435 -1.594 -11.902 1.00 94.12 185 LEU A N 1
ATOM 1349 C CA . LEU A 1 185 ? -3.105 -1.895 -11.390 1.00 94.12 185 LEU A CA 1
ATOM 1350 C C . LEU A 1 185 ? -2.739 -3.351 -11.690 1.00 94.12 185 LEU A C 1
ATOM 1352 O O . LEU A 1 185 ? -3.584 -4.242 -11.597 1.00 94.12 185 LEU A O 1
ATOM 1356 N N . ARG A 1 186 ? -1.467 -3.582 -12.005 1.00 95.06 186 ARG A N 1
ATOM 1357 C CA . ARG A 1 186 ? -0.858 -4.910 -12.128 1.00 95.06 186 ARG A CA 1
ATOM 1358 C C . ARG A 1 186 ? 0.399 -4.947 -11.283 1.00 95.06 186 ARG A C 1
ATOM 1360 O O . ARG A 1 186 ? 1.237 -4.058 -11.406 1.00 95.06 186 ARG A O 1
ATOM 1367 N N . CYS A 1 187 ? 0.561 -5.989 -10.484 1.00 97.00 187 CYS A N 1
ATOM 1368 C CA . CYS A 1 187 ? 1.784 -6.225 -9.732 1.00 97.00 187 CYS A CA 1
ATOM 1369 C C . CYS A 1 187 ? 2.500 -7.458 -10.273 1.00 97.00 187 CYS A C 1
ATOM 1371 O O . CYS A 1 187 ? 1.877 -8.486 -10.555 1.00 97.00 187 CYS A O 1
ATOM 1373 N N . ALA A 1 188 ? 3.816 -7.350 -10.405 1.00 97.06 188 ALA A N 1
ATOM 1374 C CA . ALA A 1 188 ? 4.686 -8.463 -10.732 1.00 97.06 188 ALA A CA 1
ATOM 1375 C C . ALA A 1 188 ? 5.812 -8.571 -9.703 1.00 97.06 188 ALA A C 1
ATOM 1377 O O . ALA A 1 188 ? 6.330 -7.564 -9.218 1.00 97.06 188 ALA A O 1
ATOM 1378 N N . ARG A 1 189 ? 6.189 -9.804 -9.376 1.00 97.69 189 ARG A N 1
ATOM 1379 C CA . ARG A 1 189 ? 7.353 -10.120 -8.551 1.00 97.69 189 ARG A CA 1
ATOM 1380 C C . ARG A 1 189 ? 8.594 -10.130 -9.432 1.00 97.69 189 ARG A C 1
ATOM 1382 O O . ARG A 1 189 ? 8.560 -10.687 -10.524 1.00 97.69 189 ARG A O 1
ATOM 1389 N N . VAL A 1 190 ? 9.695 -9.575 -8.943 1.00 97.81 190 VAL A N 1
ATOM 1390 C CA . VAL A 1 190 ? 10.995 -9.723 -9.604 1.00 97.81 190 VAL A CA 1
ATOM 1391 C C . VAL A 1 190 ? 11.498 -11.145 -9.359 1.00 97.81 190 VAL A C 1
ATOM 1393 O O . VAL A 1 190 ? 11.745 -11.549 -8.220 1.00 97.81 190 VAL A O 1
ATOM 1396 N N . ALA A 1 191 ? 11.579 -11.935 -10.427 1.00 97.31 191 ALA A N 1
ATOM 1397 C CA . ALA A 1 191 ? 12.060 -13.309 -10.395 1.00 97.31 191 ALA A CA 1
ATOM 1398 C C . ALA A 1 191 ? 13.587 -13.353 -10.467 1.00 97.31 191 ALA A C 1
ATOM 1400 O O . ALA A 1 191 ? 14.222 -14.056 -9.680 1.00 97.31 191 ALA A O 1
ATOM 1401 N N . THR A 1 192 ? 14.170 -12.570 -11.379 1.00 97.31 192 THR A N 1
ATOM 1402 C CA . THR A 1 192 ? 15.619 -12.391 -11.493 1.00 97.31 192 THR A CA 1
ATOM 1403 C C . THR A 1 192 ? 15.955 -10.931 -11.794 1.00 97.31 192 THR A C 1
ATOM 1405 O O . THR A 1 192 ? 15.139 -10.198 -12.353 1.00 97.31 192 THR A O 1
ATOM 1408 N N . ALA A 1 193 ? 17.161 -10.510 -11.413 1.00 96.88 193 ALA A N 1
ATOM 1409 C CA . ALA A 1 193 ? 17.712 -9.206 -11.751 1.00 96.88 193 ALA A CA 1
ATOM 1410 C C . ALA A 1 193 ? 19.164 -9.378 -12.202 1.00 96.88 193 ALA A C 1
ATOM 1412 O O . ALA A 1 193 ? 19.990 -9.917 -11.462 1.00 96.88 193 ALA A O 1
ATOM 1413 N N . ARG A 1 194 ? 19.485 -8.924 -13.414 1.00 96.69 194 ARG A N 1
ATOM 1414 C CA . ARG A 1 194 ? 20.846 -8.953 -13.965 1.00 96.69 194 ARG A CA 1
ATOM 1415 C C . ARG A 1 194 ? 21.395 -7.541 -13.990 1.00 96.69 194 ARG A C 1
ATOM 1417 O O . ARG A 1 194 ? 20.841 -6.669 -14.654 1.00 96.69 194 ARG A O 1
ATOM 1424 N N . MET A 1 195 ? 22.472 -7.315 -13.247 1.00 95.75 195 MET A N 1
ATOM 1425 C CA . MET A 1 195 ? 23.053 -5.986 -13.079 1.00 95.75 195 MET A CA 1
ATOM 1426 C C . MET A 1 195 ? 24.194 -5.751 -14.065 1.00 95.75 195 MET A C 1
ATOM 1428 O O . MET A 1 195 ? 25.078 -6.591 -14.218 1.00 95.75 195 MET A O 1
ATOM 1432 N N . THR A 1 196 ? 24.202 -4.570 -14.671 1.00 93.94 196 THR A N 1
ATOM 1433 C CA . THR A 1 196 ? 25.306 -4.045 -15.476 1.00 93.94 196 THR A CA 1
ATOM 1434 C C . THR A 1 196 ? 25.733 -2.705 -14.889 1.00 93.94 196 THR A C 1
ATOM 1436 O O . THR A 1 196 ? 24.881 -1.897 -14.535 1.00 93.94 196 THR A O 1
ATOM 1439 N N . PHE A 1 197 ? 27.040 -2.455 -14.772 1.00 91.38 197 PHE A N 1
ATOM 1440 C CA . PHE A 1 197 ? 27.572 -1.264 -14.085 1.00 91.38 197 PHE A CA 1
ATOM 1441 C C . PHE A 1 197 ? 28.256 -0.245 -15.010 1.00 91.38 197 PHE A C 1
ATOM 1443 O O . PHE A 1 197 ? 28.611 0.838 -14.553 1.00 91.38 197 PHE A O 1
ATOM 1450 N N . SER A 1 198 ? 28.441 -0.561 -16.296 1.00 84.25 198 SER A N 1
ATOM 1451 C CA . SER A 1 198 ? 29.147 0.290 -17.264 1.00 84.25 198 SER A CA 1
ATOM 1452 C C . SER A 1 198 ? 28.334 0.448 -18.554 1.00 84.25 198 SER A C 1
ATOM 1454 O O . SER A 1 198 ? 27.789 -0.550 -19.028 1.00 84.25 198 SER A O 1
ATOM 1456 N N . PRO A 1 199 ? 28.240 1.659 -19.143 1.00 82.38 199 PRO A N 1
ATOM 1457 C CA . PRO A 1 199 ? 28.780 2.942 -18.662 1.00 82.38 199 PRO A CA 1
ATOM 1458 C C . PRO A 1 199 ? 27.949 3.585 -17.531 1.00 82.38 199 PRO A C 1
ATOM 1460 O O . PRO A 1 199 ? 28.377 4.573 -16.942 1.00 82.38 199 PRO A O 1
ATOM 1463 N N . ALA A 1 200 ? 26.775 3.029 -17.217 1.00 88.06 200 ALA A N 1
ATOM 1464 C CA . ALA A 1 200 ? 25.919 3.426 -16.102 1.00 88.06 200 ALA A CA 1
ATOM 1465 C C . ALA A 1 200 ? 25.272 2.186 -15.467 1.00 88.06 200 ALA A C 1
ATOM 1467 O O . ALA A 1 200 ? 25.122 1.156 -16.125 1.00 88.06 200 ALA A O 1
ATOM 1468 N N . SER A 1 201 ? 24.876 2.288 -14.194 1.00 92.25 201 SER A N 1
ATOM 1469 C CA . SER A 1 201 ? 24.221 1.180 -13.489 1.00 92.25 201 SER A CA 1
ATOM 1470 C C . SER A 1 201 ? 22.808 0.935 -14.018 1.00 92.25 201 SER A C 1
ATOM 1472 O O . SER A 1 201 ? 21.984 1.854 -14.063 1.00 92.25 201 SER A O 1
ATOM 1474 N N . ARG A 1 202 ? 22.535 -0.309 -14.405 1.00 94.50 202 ARG A N 1
ATOM 1475 C CA . ARG A 1 202 ? 21.272 -0.781 -14.971 1.00 94.50 202 ARG A CA 1
ATOM 1476 C C . ARG A 1 202 ? 20.983 -2.201 -14.497 1.00 94.50 202 ARG A C 1
ATOM 1478 O O . ARG A 1 202 ? 21.900 -2.992 -14.289 1.00 94.50 202 ARG A O 1
ATOM 1485 N N . MET A 1 203 ? 19.705 -2.524 -14.370 1.00 96.19 203 MET A N 1
ATOM 1486 C CA . MET A 1 203 ? 19.203 -3.835 -13.986 1.00 96.19 203 MET A CA 1
ATOM 1487 C C . MET A 1 203 ? 18.175 -4.289 -15.013 1.00 96.19 203 MET A C 1
ATOM 1489 O O . MET A 1 203 ? 17.162 -3.616 -15.181 1.00 96.19 203 MET A O 1
ATOM 1493 N N . ASP A 1 204 ? 18.415 -5.414 -15.678 1.00 96.50 204 ASP A N 1
ATOM 1494 C CA . ASP A 1 204 ? 17.392 -6.082 -16.482 1.00 96.50 204 ASP A CA 1
ATOM 1495 C C . ASP A 1 204 ? 16.657 -7.086 -15.584 1.00 96.50 204 ASP A C 1
ATOM 1497 O O . ASP A 1 204 ? 17.284 -7.926 -14.930 1.00 96.50 204 ASP A O 1
ATOM 1501 N N . LEU A 1 205 ? 15.337 -6.943 -15.493 1.00 97.56 205 LEU A N 1
ATOM 1502 C CA . LEU A 1 205 ? 14.465 -7.678 -14.584 1.00 97.56 205 LEU A CA 1
ATOM 1503 C C . LEU A 1 205 ? 13.609 -8.677 -15.358 1.00 97.56 205 LEU A C 1
ATOM 1505 O O . LEU A 1 205 ? 12.911 -8.285 -16.294 1.00 97.56 205 LEU A O 1
ATOM 1509 N N . ASP A 1 206 ? 13.596 -9.924 -14.889 1.00 97.69 206 ASP A N 1
ATOM 1510 C CA . ASP A 1 206 ? 12.594 -10.923 -15.266 1.00 97.69 206 ASP A CA 1
ATOM 1511 C C . ASP A 1 206 ? 11.459 -10.888 -14.228 1.00 97.69 206 ASP A C 1
ATOM 1513 O O . ASP A 1 206 ? 11.709 -10.888 -13.017 1.00 97.69 206 ASP A O 1
ATOM 1517 N N . LEU A 1 207 ? 10.209 -10.839 -14.686 1.00 96.88 207 LEU A N 1
ATOM 1518 C CA . LEU A 1 207 ? 9.027 -10.565 -13.871 1.00 96.88 207 LEU A CA 1
ATOM 1519 C C . LEU A 1 207 ? 8.015 -11.714 -13.924 1.00 96.88 207 LEU A C 1
ATOM 1521 O O . LEU A 1 207 ? 7.515 -12.076 -14.990 1.00 96.88 207 LEU A O 1
ATOM 1525 N N . ASP A 1 208 ? 7.607 -12.189 -12.751 1.00 96.50 208 ASP A N 1
ATOM 1526 C CA . ASP A 1 208 ? 6.495 -13.125 -12.606 1.00 96.50 208 ASP A CA 1
ATOM 1527 C C . ASP A 1 208 ? 5.205 -12.364 -12.270 1.00 96.50 208 ASP A C 1
ATOM 1529 O O . ASP A 1 208 ? 5.178 -11.616 -11.284 1.00 96.50 208 ASP A O 1
ATOM 1533 N N . PRO A 1 209 ? 4.111 -12.537 -13.037 1.00 95.19 209 PRO A N 1
ATOM 1534 C CA . PRO A 1 209 ? 2.822 -11.946 -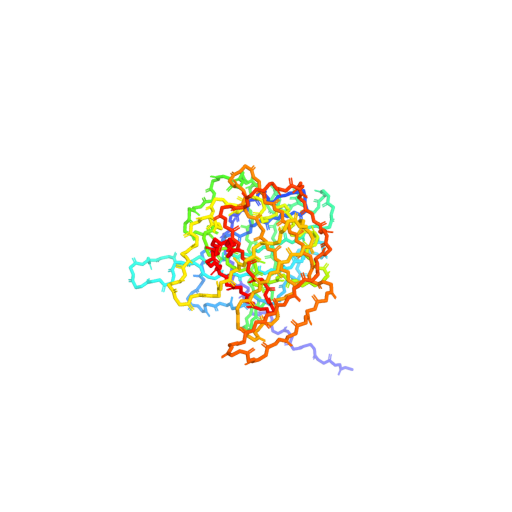12.690 1.00 95.19 209 PRO A CA 1
ATOM 1535 C C . PRO A 1 209 ? 2.370 -12.383 -11.292 1.00 95.19 209 PRO A C 1
ATOM 1537 O O . PRO A 1 209 ? 2.362 -13.574 -10.989 1.00 95.19 209 PRO A O 1
ATOM 1540 N N . LEU A 1 210 ? 1.975 -11.421 -10.454 1.00 96.06 210 LEU A N 1
ATOM 1541 C CA . LEU A 1 210 ? 1.469 -11.699 -9.110 1.00 96.06 210 LEU A CA 1
ATOM 1542 C C . LEU A 1 210 ? -0.054 -11.547 -9.051 1.00 96.06 210 LEU A C 1
ATOM 1544 O O . LEU A 1 210 ? -0.753 -12.465 -8.634 1.00 96.06 210 LEU A O 1
ATOM 1548 N N . TRP A 1 211 ? -0.569 -10.394 -9.481 1.00 95.94 211 TRP A N 1
ATOM 1549 C CA . TRP A 1 211 ? -2.003 -10.122 -9.583 1.00 95.94 211 TRP A CA 1
ATOM 1550 C C . TRP A 1 211 ? -2.278 -8.925 -10.497 1.00 95.94 211 TRP A C 1
ATOM 1552 O O . TRP A 1 211 ? -1.377 -8.161 -10.859 1.00 95.94 211 TRP A O 1
ATOM 1562 N N . GLY A 1 212 ? -3.556 -8.748 -10.830 1.00 92.19 212 GLY A N 1
ATOM 1563 C CA . GLY A 1 212 ? -4.026 -7.733 -11.764 1.00 92.19 212 GLY A CA 1
ATOM 1564 C C . GLY A 1 212 ? -3.917 -8.198 -13.220 1.00 92.19 212 GLY A C 1
ATOM 1565 O O . GLY A 1 212 ? 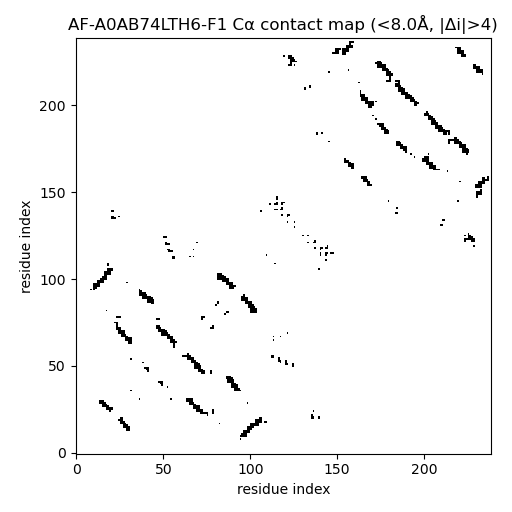-3.143 -9.107 -13.531 1.00 92.19 212 GLY A O 1
ATOM 1566 N N . PRO A 1 213 ? -4.722 -7.615 -14.120 1.00 87.19 213 PRO A N 1
ATOM 1567 C CA . PRO A 1 213 ? -4.724 -8.006 -15.521 1.00 87.19 213 PRO A CA 1
ATOM 1568 C C . PRO A 1 213 ? -3.401 -7.634 -16.192 1.00 87.19 213 PRO A C 1
ATOM 1570 O O . PRO A 1 213 ? -2.710 -6.704 -15.765 1.00 87.19 213 PRO A O 1
ATOM 1573 N N . GLU A 1 214 ? -3.072 -8.312 -17.292 1.00 78.94 214 GLU A N 1
ATOM 1574 C CA . GLU A 1 214 ? -2.038 -7.806 -18.188 1.00 78.94 214 GLU A CA 1
ATOM 1575 C C . GLU A 1 214 ? -2.443 -6.412 -18.667 1.00 78.94 214 GLU A C 1
ATOM 1577 O O . GLU A 1 214 ? -3.489 -6.201 -19.282 1.00 78.94 214 GLU A O 1
ATOM 1582 N N . VAL A 1 215 ? -1.621 -5.433 -18.311 1.00 69.31 215 VAL A N 1
ATOM 1583 C CA . VAL A 1 215 ? -1.763 -4.068 -18.791 1.00 69.31 215 VAL A CA 1
ATOM 1584 C C . VAL A 1 215 ? -0.953 -3.937 -20.069 1.00 69.31 215 VAL A C 1
ATOM 1586 O O . VAL A 1 215 ? 0.137 -4.499 -20.163 1.00 69.31 215 VAL A O 1
ATOM 1589 N N . GLY A 1 216 ? -1.484 -3.188 -21.037 1.00 73.31 216 GLY A N 1
ATOM 1590 C CA . GLY A 1 216 ? -0.712 -2.733 -22.190 1.00 73.31 216 GLY A CA 1
ATOM 1591 C C . GLY A 1 216 ? 0.379 -1.754 -21.747 1.00 73.31 216 GLY A C 1
ATOM 1592 O O . GLY A 1 216 ? 1.139 -2.011 -20.819 1.00 73.31 216 GLY A O 1
ATOM 1593 N N . ARG A 1 217 ? 0.454 -0.573 -22.362 1.00 84.38 217 ARG A N 1
ATOM 1594 C CA . ARG A 1 217 ? 1.477 0.405 -21.970 1.00 84.38 217 ARG A CA 1
ATOM 1595 C C . ARG A 1 217 ? 1.112 1.077 -20.630 1.00 84.38 217 ARG A C 1
ATOM 1597 O O . ARG A 1 217 ? 0.118 1.808 -20.588 1.00 84.38 217 ARG A O 1
ATOM 1604 N N . PRO A 1 218 ? 1.876 0.866 -19.540 1.00 91.00 218 PRO A N 1
ATOM 1605 C CA . PRO A 1 218 ? 1.629 1.534 -18.271 1.00 91.00 218 PRO A CA 1
ATOM 1606 C C . PRO A 1 218 ? 1.878 3.039 -18.406 1.00 91.00 218 PRO A C 1
ATOM 1608 O O . PRO A 1 218 ? 2.739 3.486 -19.163 1.00 91.00 218 PRO A O 1
ATOM 1611 N N . ARG A 1 219 ? 1.116 3.825 -17.646 1.00 91.62 219 ARG A N 1
ATOM 1612 C CA . ARG A 1 219 ? 1.291 5.275 -17.486 1.00 91.62 219 ARG A CA 1
ATOM 1613 C C . ARG A 1 219 ? 2.239 5.599 -16.343 1.00 91.62 219 ARG A C 1
ATOM 1615 O O . ARG A 1 219 ? 2.902 6.631 -16.373 1.00 91.62 219 ARG A O 1
ATOM 1622 N N . ARG A 1 220 ? 2.275 4.735 -15.327 1.00 94.06 220 ARG A N 1
ATOM 1623 C CA . ARG A 1 220 ? 3.138 4.877 -14.157 1.00 94.06 220 ARG A CA 1
ATOM 1624 C C . ARG A 1 220 ? 3.711 3.534 -13.741 1.00 94.06 220 ARG A C 1
ATOM 1626 O O . ARG A 1 220 ? 3.074 2.498 -13.926 1.00 94.06 220 ARG A O 1
ATOM 1633 N N . VAL A 1 221 ? 4.898 3.585 -13.147 1.00 96.12 221 VAL A N 1
ATOM 1634 C CA . VAL A 1 221 ? 5.570 2.425 -12.565 1.00 96.12 221 VAL A CA 1
ATOM 1635 C C . VAL A 1 221 ? 6.055 2.784 -11.171 1.00 96.12 221 VAL A C 1
ATOM 1637 O O . VAL A 1 221 ? 6.576 3.880 -10.951 1.00 96.12 221 VAL A O 1
ATOM 1640 N N . PHE A 1 222 ? 5.886 1.854 -10.241 1.00 97.56 222 PHE A N 1
ATOM 1641 C CA . PHE A 1 222 ? 6.444 1.934 -8.902 1.00 97.56 222 PHE A CA 1
ATOM 1642 C C . PHE A 1 222 ? 7.319 0.714 -8.654 1.00 97.56 222 PHE A C 1
ATOM 1644 O O . PHE A 1 222 ? 6.920 -0.419 -8.925 1.00 97.56 222 PHE A O 1
ATOM 1651 N N . LEU A 1 223 ? 8.516 0.966 -8.143 1.00 97.94 223 LEU A N 1
ATOM 1652 C CA . LEU A 1 223 ? 9.479 -0.046 -7.742 1.00 97.94 223 LEU A CA 1
ATOM 1653 C C . LEU A 1 223 ? 9.341 -0.222 -6.237 1.00 97.94 223 LEU A C 1
ATOM 1655 O O . LEU A 1 223 ? 9.488 0.750 -5.498 1.00 97.94 223 LEU A O 1
ATOM 1659 N N . ILE A 1 224 ? 9.007 -1.427 -5.790 1.00 97.81 224 ILE A N 1
ATOM 1660 C CA . ILE A 1 224 ? 8.739 -1.711 -4.380 1.00 97.81 224 ILE A CA 1
ATOM 1661 C C . ILE A 1 224 ? 9.884 -2.560 -3.839 1.00 97.81 224 ILE A C 1
ATOM 1663 O O . ILE A 1 224 ? 10.129 -3.671 -4.316 1.00 97.81 224 ILE A O 1
ATOM 1667 N N . ALA A 1 225 ? 10.581 -2.019 -2.846 1.00 93.56 225 ALA A N 1
ATOM 1668 C CA . ALA A 1 225 ? 11.697 -2.639 -2.149 1.00 93.56 225 ALA A CA 1
ATOM 1669 C C . ALA A 1 225 ? 11.287 -3.001 -0.712 1.00 93.56 225 ALA A C 1
ATOM 1671 O O . ALA A 1 225 ? 10.140 -2.822 -0.303 1.00 93.56 225 ALA A O 1
ATOM 1672 N N . ASN A 1 226 ? 12.214 -3.553 0.068 1.00 87.50 226 ASN A N 1
ATOM 1673 C CA . ASN A 1 226 ? 11.929 -3.874 1.463 1.00 87.50 226 ASN A CA 1
ATOM 1674 C C . ASN A 1 226 ? 11.801 -2.584 2.292 1.00 87.50 226 ASN A C 1
ATOM 1676 O O . ASN A 1 226 ? 12.768 -1.836 2.421 1.00 87.50 226 ASN A O 1
ATOM 1680 N N . GLY A 1 227 ? 10.616 -2.323 2.848 1.00 90.19 227 GLY A N 1
ATOM 1681 C CA . GLY A 1 227 ? 10.359 -1.150 3.689 1.00 90.19 227 GLY A CA 1
ATOM 1682 C C . GLY A 1 227 ? 10.182 0.167 2.926 1.00 90.19 227 GLY A C 1
ATOM 1683 O O . GLY A 1 227 ? 10.046 1.221 3.549 1.00 90.19 227 GLY A O 1
ATOM 1684 N N . GLY A 1 228 ? 10.167 0.145 1.591 1.00 94.44 228 GLY A N 1
ATOM 1685 C CA . GLY A 1 228 ? 10.177 1.360 0.784 1.00 94.44 228 GLY A CA 1
ATOM 1686 C C . GLY A 1 228 ? 9.678 1.155 -0.637 1.00 94.44 228 GLY A C 1
ATOM 1687 O O . GLY A 1 228 ? 9.529 0.037 -1.124 1.00 94.44 228 GLY A O 1
ATOM 1688 N N . PHE A 1 229 ? 9.421 2.265 -1.319 1.00 96.75 229 PHE A N 1
ATOM 1689 C CA . PHE A 1 229 ? 9.080 2.251 -2.732 1.00 96.75 229 PHE A CA 1
ATOM 1690 C C . PHE A 1 229 ? 9.529 3.546 -3.413 1.00 96.75 229 PHE A C 1
ATOM 1692 O O . PHE A 1 229 ? 9.639 4.597 -2.776 1.00 96.75 229 PHE A O 1
ATOM 1699 N N . ALA A 1 230 ? 9.726 3.480 -4.726 1.00 96.62 230 ALA A N 1
ATOM 1700 C CA . ALA A 1 230 ? 10.044 4.622 -5.569 1.00 96.62 230 ALA A CA 1
ATOM 1701 C C . ALA A 1 230 ? 9.081 4.695 -6.755 1.00 96.62 230 ALA A C 1
ATOM 1703 O O . ALA A 1 230 ? 8.846 3.706 -7.448 1.00 96.62 230 ALA A O 1
ATOM 1704 N N . ALA A 1 231 ? 8.536 5.883 -7.019 1.00 96.94 231 ALA A N 1
ATOM 1705 C CA . ALA A 1 231 ? 7.868 6.153 -8.285 1.00 96.94 231 ALA A CA 1
ATOM 1706 C C . ALA A 1 231 ? 8.933 6.349 -9.372 1.00 96.94 231 ALA A C 1
ATOM 1708 O O . ALA A 1 231 ? 9.837 7.169 -9.208 1.00 96.94 231 ALA A O 1
ATOM 1709 N N . ALA A 1 232 ? 8.819 5.605 -10.467 1.00 96.75 232 ALA A N 1
ATOM 1710 C CA . ALA A 1 232 ? 9.797 5.616 -11.541 1.00 96.75 232 ALA A CA 1
ATOM 1711 C C . ALA A 1 232 ? 9.348 6.478 -12.723 1.00 96.75 232 ALA A C 1
ATOM 1713 O O . ALA A 1 232 ? 8.157 6.589 -13.037 1.00 96.75 232 ALA A O 1
ATOM 1714 N N . ARG A 1 233 ? 10.330 7.060 -13.409 1.00 96.00 233 ARG A N 1
ATOM 1715 C CA . ARG A 1 233 ? 10.137 7.684 -14.718 1.00 96.00 233 ARG A CA 1
ATOM 1716 C C . ARG A 1 233 ? 10.058 6.587 -15.771 1.00 96.00 233 ARG A C 1
ATOM 1718 O O . ARG A 1 233 ? 10.833 5.639 -15.731 1.00 96.00 233 ARG A O 1
ATOM 1725 N N . LEU A 1 234 ? 9.145 6.722 -16.724 1.00 93.88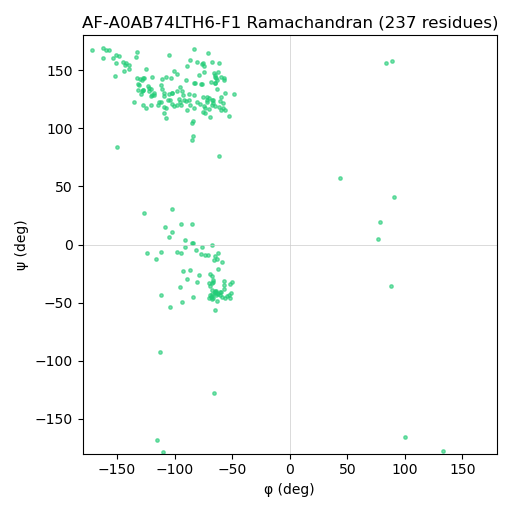 234 LEU A N 1
ATOM 1726 C CA . LEU A 1 234 ? 9.107 5.844 -17.890 1.00 93.88 234 LEU A CA 1
ATOM 1727 C C . LEU A 1 234 ? 10.010 6.413 -18.982 1.00 93.88 234 LEU A C 1
ATOM 1729 O O . LEU A 1 234 ? 9.821 7.556 -19.399 1.00 93.88 234 LEU A O 1
ATOM 1733 N N . SER A 1 235 ? 10.957 5.608 -19.450 1.00 88.69 235 SER A N 1
ATOM 1734 C CA . SER A 1 235 ? 11.746 5.927 -20.635 1.00 88.69 235 SER A CA 1
ATOM 1735 C C . SER A 1 235 ? 10.952 5.629 -21.900 1.00 88.69 235 SER A C 1
ATOM 1737 O O . SER A 1 235 ? 10.185 4.660 -21.966 1.00 88.69 235 SER A O 1
ATOM 1739 N N . ALA A 1 236 ? 11.162 6.429 -22.941 1.00 67.25 236 ALA A N 1
ATOM 1740 C CA . ALA A 1 236 ? 10.850 5.967 -24.282 1.00 67.25 236 ALA A CA 1
ATOM 1741 C C . ALA A 1 236 ? 11.911 4.924 -24.650 1.00 67.25 236 ALA A C 1
ATOM 1743 O O . ALA A 1 236 ? 13.096 5.230 -24.574 1.00 67.25 236 ALA A O 1
ATOM 1744 N N . ALA A 1 237 ? 11.500 3.708 -25.026 1.00 57.56 237 ALA A N 1
ATOM 1745 C CA . ALA A 1 237 ? 12.437 2.717 -25.549 1.00 57.56 237 ALA A CA 1
ATOM 1746 C C . ALA A 1 237 ? 13.315 3.379 -26.623 1.00 57.56 237 ALA A C 1
ATOM 1748 O O . ALA A 1 237 ? 12.787 4.074 -27.500 1.00 57.56 237 ALA A O 1
ATOM 1749 N N . ALA A 1 238 ? 14.637 3.220 -26.506 1.00 42.38 238 ALA A N 1
ATOM 1750 C CA . ALA A 1 238 ? 15.559 3.654 -27.544 1.00 42.38 238 ALA A CA 1
ATOM 1751 C C . ALA A 1 238 ? 15.125 2.965 -28.845 1.00 42.38 238 ALA A C 1
ATOM 1753 O O . ALA A 1 238 ? 15.066 1.737 -28.897 1.00 42.38 238 ALA A O 1
ATOM 1754 N N . ARG A 1 239 ? 14.709 3.769 -29.826 1.00 35.44 239 ARG A N 1
ATOM 1755 C CA . ARG A 1 239 ? 14.439 3.294 -31.183 1.00 35.44 239 ARG A CA 1
ATOM 1756 C C . ARG A 1 239 ? 15.735 2.883 -31.857 1.00 35.44 239 ARG A C 1
ATOM 1758 O O . ARG A 1 239 ? 16.747 3.576 -31.605 1.00 35.44 239 ARG A O 1
#

Nearest PDB structures (foldseek):
  4ofk-assembly1_A  TM=3.553E-01  e=9.597E-01  Caenorhabditis elegans
  8ywp-assembly1_H  TM=2.070E-01  e=6.490E-01  Homo sapiens
  8yww-assembly1_D  TM=2.097E-01  e=9.076E-01  Homo sapiens
  7c2l-assembly1_L  TM=1.883E-01  e=5.190E-01  Homo sapiens
  6eg1-assembly1_B  TM=1.859E-01  e=1.135E+00  Drosophila melanogaster

Mean predicted aligned error: 6.63 Å

Sequence (239 aa):
MTASFYREGASTRCDARIFRFGSDWVLCSFRLPTSMPIPLAVVAPGDVTLETWAFAGMTAREKRPTGLLLLRTRGDAAGTALARGTRLVVATHFHPITLATGPAEPAGTLSPGDAAVMARAVLSSMTPQNATALADPITLLAPAIRDVPVPKDGPEVTLADDPRACSVSGTEVPNYVLFDSGSGLRCARVATARMTFSPASRMDLDLDPLWGPEVGRPRRVFLIANGGFAAARLSAAAR

Radius of gyration: 20.16 Å; Cα contacts (8 Å, |Δi|>4): 532; chains: 1; bounding box: 50×42×73 Å

Foldseek 3Di:
DDDDPPDPDPAAEWEWEWADQDQFKIKIKTFQDPVNFAFDWWPPDPQKTFQWKDWFQPDPPRPTIMIITIIGGNDNVRVVCLQPFDWTWTDTPPHIHTYGYYHYHHLVVDDLRVLLGVLFGLLLSDDPVCPLVCQRNNFSSVVSVVPPDADPPFKEKEDDPPLQKIKIFDDAAFQKKWFAAPVTIWIWGFPDWDWDPPPGTMIITGTHTRDDDSHDDGPWMKGGHHSGIHTHHYDDPDD

pLDDT: mean 88.05, std 13.98, range [33.94, 98.25]